Protein AF-A0A497FHJ8-F1 (afdb_monomer_lite)

Foldseek 3Di:
DADDPVRLLVLLVVQQDDDPPRDFAEAEQEQAAQAVVSPGLRSQVSSQSSCVSNVHFKGFWHWWKFFQPQAAPRGRQFHFKAFDKDPVLRLLCPVFGTWTRRTFTFMWGADPVRAIGADDPVDDDPQKMFGIKGDLQMAIGDNQPPPRHHHTRYDDRVSGSHITGFKMKGWRDHDPHTHIYIYGRFALDDDPQGRLDCDDHPDGGCSVVSVVSVVCVNNVVCPVVVVVVVVVVVVVVVVVVVVVVVVVVVVVVVVVVVVVVVVVVVVVVVVVVVVVVVVVVVVVVVVVVVVVVPD

pLDDT: mean 88.51, std 11.88, range [45.41, 98.88]

Sequence (295 aa):
SPLKPEEVTALATWIKSTSDKVPLRVLWIATDSDYPAQGSEQAQETGNILLEAIGARVRFDYVSIEDTVSNAGGAGYRVVAIVNPDPEVAVLGYAAEKVLFHGPGPIAWVDDNGNWHKLTKDDKPDNVYIVATTTENSLVKENQGPPQGREGNIYTPKDSGTVITLMAIEKIPVDGAENIVIVSGETPYGGYQPGVSWKYYDKVLDGPRFFRNVVLWSTEYMGELKEYASIASTIKTVESSVETVNTQIQDVSTQVESVVSAISAVNSYAMGGLGLGVLALIIALVAVVLASKKK

Secondary structure (DSSP, 8-state):
-PPPHHHHHHHHHHHT--BTTB---EEEEE---S-GGG-STHHHHHHHHHHHHHT--EEE-SSEEEESSSBSTT-TTEEEEEE---GGGGGGGTT--EEEEESPPPEEEE-TTS-EEE--SSSS-TTEEEEEE--TTEEEE-SS-TTTS---SS--GGG-SS--EEEEEEEEEETTEEEEEEEESS-SSSSSS-TT-SEETTEE--HHHHHHHHHHHHTT-THHHHHHHHHHHHHHHHHHHHHHHHHHHHHHHHHHHHHHHHHHHHHHHHHHHHHHHHHHHHHHHHHHHHHHTT-

Structure (mmCIF, N/CA/C/O backbone):
data_AF-A0A497FHJ8-F1
#
_entry.id   AF-A0A497FHJ8-F1
#
loop_
_atom_site.group_PDB
_atom_site.id
_atom_site.type_symbol
_atom_site.label_atom_id
_atom_site.label_alt_id
_atom_site.label_comp_id
_atom_site.label_asym_id
_atom_site.label_entity_id
_atom_site.label_seq_id
_atom_site.pdbx_PDB_ins_code
_atom_site.Cartn_x
_atom_site.Cartn_y
_atom_site.Cartn_z
_atom_site.occupancy
_atom_site.B_iso_or_equiv
_atom_site.auth_seq_id
_atom_site.auth_comp_id
_atom_site.auth_asym_id
_atom_site.auth_atom_id
_atom_site.pdbx_PDB_model_num
ATOM 1 N N . SER A 1 1 ? -8.199 17.795 15.840 1.00 59.75 1 SER A N 1
ATOM 2 C CA . SER A 1 1 ? -9.282 17.549 16.815 1.00 59.75 1 SER A CA 1
ATOM 3 C C . SER A 1 1 ? -9.730 16.121 16.624 1.00 59.75 1 SER A C 1
ATOM 5 O O . SER A 1 1 ? -9.910 15.759 15.466 1.00 59.75 1 SER A O 1
ATOM 7 N N . PRO A 1 2 ? -9.877 15.326 17.692 1.00 79.25 2 PRO A N 1
ATOM 8 C CA . PRO A 1 2 ? -10.393 13.968 17.568 1.00 79.25 2 PRO A CA 1
ATOM 9 C C . PRO A 1 2 ? -11.827 13.989 17.023 1.00 79.25 2 PRO A C 1
ATOM 11 O O . PRO A 1 2 ? -12.548 14.977 17.217 1.00 79.25 2 PRO A O 1
ATOM 14 N N . LEU A 1 3 ? -12.215 12.909 16.341 1.00 88.19 3 LEU A N 1
ATOM 15 C CA . LEU A 1 3 ? -13.596 12.682 15.918 1.00 88.19 3 LEU A CA 1
ATOM 16 C C . LEU A 1 3 ? -14.489 12.516 17.146 1.00 88.19 3 LEU A C 1
ATOM 18 O O . LEU A 1 3 ? -14.108 11.875 18.130 1.00 88.19 3 LEU A O 1
ATOM 22 N N . LYS A 1 4 ? -15.693 13.076 17.087 1.00 94.75 4 LYS A N 1
ATOM 23 C CA . LYS A 1 4 ? -16.688 12.889 18.142 1.00 94.75 4 LYS A CA 1
ATOM 24 C C . LYS A 1 4 ? -17.301 11.485 18.058 1.00 94.75 4 LYS A C 1
ATOM 26 O O . LYS A 1 4 ? -17.384 10.925 16.961 1.00 94.75 4 LYS A O 1
ATOM 31 N N . PRO A 1 5 ? -17.796 10.917 19.172 1.00 94.56 5 PRO A N 1
ATOM 32 C CA . PRO A 1 5 ? -18.411 9.586 19.171 1.00 94.56 5 PRO A CA 1
ATOM 33 C C . PRO A 1 5 ? -19.542 9.420 18.144 1.00 94.56 5 PRO A C 1
ATOM 35 O O . PRO A 1 5 ? -19.667 8.367 17.513 1.00 94.56 5 PRO A O 1
ATOM 38 N N . GLU A 1 6 ? -20.349 10.462 17.929 1.00 96.75 6 GLU A N 1
ATOM 39 C CA . GLU A 1 6 ? -21.409 10.465 16.922 1.00 96.75 6 GLU A CA 1
ATOM 40 C C . GLU A 1 6 ? -20.873 10.408 15.483 1.00 96.75 6 GLU A C 1
ATOM 42 O O . GLU A 1 6 ? -21.480 9.755 14.636 1.00 96.75 6 GLU A O 1
ATOM 47 N N . GLU A 1 7 ? -19.719 11.023 15.206 1.00 96.25 7 GLU A N 1
ATOM 48 C CA . GLU A 1 7 ? -19.072 11.000 13.888 1.00 96.25 7 GLU A CA 1
ATOM 49 C C . GLU A 1 7 ? -18.483 9.615 13.604 1.00 96.25 7 GLU A C 1
ATOM 51 O O . GLU A 1 7 ? -18.696 9.060 12.525 1.00 96.25 7 GLU A O 1
ATOM 56 N N . VAL A 1 8 ? -17.822 9.017 14.601 1.00 96.56 8 VAL A N 1
ATOM 57 C CA . VAL A 1 8 ? -17.309 7.639 14.529 1.00 96.56 8 VAL A CA 1
ATOM 58 C C . VAL A 1 8 ? -18.453 6.657 14.272 1.00 96.56 8 VAL A C 1
ATOM 60 O O . VAL A 1 8 ? -18.376 5.828 13.366 1.00 96.56 8 VAL A O 1
ATOM 63 N N . THR A 1 9 ? -19.555 6.790 15.014 1.00 96.12 9 THR A N 1
ATOM 64 C CA . THR A 1 9 ? -20.742 5.938 14.850 1.00 96.12 9 THR A CA 1
ATOM 65 C C . THR A 1 9 ? -21.374 6.108 13.470 1.00 96.12 9 THR A C 1
ATOM 67 O O . THR A 1 9 ? -21.752 5.118 12.839 1.00 96.12 9 THR A O 1
ATOM 70 N N . ALA A 1 10 ? -21.481 7.345 12.977 1.00 95.94 10 ALA A N 1
ATOM 71 C CA . ALA A 1 10 ? -22.038 7.627 11.660 1.00 95.94 10 ALA A CA 1
ATOM 72 C C . ALA A 1 10 ? -21.192 7.004 10.540 1.00 95.94 10 ALA A C 1
ATOM 74 O O . ALA A 1 10 ? -21.747 6.348 9.659 1.00 95.94 10 ALA A O 1
ATOM 75 N N . LEU A 1 11 ? -19.863 7.138 10.599 1.00 95.00 11 LEU A N 1
ATOM 76 C CA . LEU A 1 11 ? -18.946 6.535 9.626 1.00 95.00 11 LEU A CA 1
ATOM 77 C C . LEU A 1 11 ? -18.977 5.007 9.678 1.00 95.00 11 LEU A C 1
ATOM 79 O O . LEU A 1 11 ? -19.083 4.366 8.633 1.00 95.00 11 LEU A O 1
ATOM 83 N N . ALA A 1 12 ? -18.955 4.421 10.877 1.00 94.25 12 ALA A N 1
ATOM 84 C CA . ALA A 1 12 ? -19.049 2.976 11.051 1.00 94.25 12 ALA A CA 1
ATOM 85 C C . ALA A 1 12 ? -20.383 2.427 10.522 1.00 94.25 12 ALA A C 1
ATOM 87 O O . ALA A 1 12 ? -20.417 1.407 9.840 1.00 94.25 12 ALA A O 1
ATOM 88 N N . THR A 1 13 ? -21.491 3.121 10.785 1.00 93.44 13 THR A N 1
ATOM 89 C CA . THR A 1 13 ? -22.813 2.757 10.248 1.00 93.44 13 THR A CA 1
ATOM 90 C C . THR A 1 13 ? -22.848 2.901 8.732 1.00 93.44 13 THR A C 1
ATOM 92 O O . THR A 1 13 ? -23.418 2.060 8.036 1.00 93.44 13 THR A O 1
ATOM 95 N N . TRP A 1 14 ? -22.216 3.946 8.196 1.00 92.94 14 TRP A N 1
ATOM 96 C CA . TRP A 1 14 ? -22.103 4.141 6.762 1.00 92.94 14 TRP A CA 1
ATOM 97 C C . TRP A 1 14 ? -21.312 2.987 6.126 1.00 92.94 14 TRP A C 1
ATOM 99 O O . TRP A 1 14 ? -21.857 2.261 5.304 1.00 92.94 14 TRP A O 1
ATOM 109 N N . ILE A 1 15 ? -20.082 2.698 6.531 1.00 92.44 15 ILE A N 1
ATOM 110 C CA . ILE A 1 15 ? -19.322 1.605 5.898 1.00 92.44 15 ILE A CA 1
ATOM 111 C C . ILE A 1 15 ? -19.927 0.215 6.162 1.00 92.44 15 ILE A C 1
ATOM 113 O O . ILE A 1 15 ? -19.587 -0.722 5.463 1.00 92.44 15 ILE A O 1
ATOM 117 N N . LYS A 1 16 ? -20.839 0.052 7.129 1.00 89.38 16 LYS A N 1
ATOM 118 C CA . LYS A 1 16 ? -21.552 -1.216 7.387 1.00 89.38 16 LYS A CA 1
ATOM 119 C C . LYS A 1 16 ? -22.962 -1.285 6.800 1.00 89.38 16 LYS A C 1
ATOM 121 O O . LYS A 1 16 ? -23.693 -2.222 7.095 1.00 89.38 16 LYS A O 1
ATOM 126 N N . SER A 1 17 ? -23.381 -0.313 5.991 1.00 83.56 17 SER A N 1
ATOM 127 C CA . SER A 1 17 ? -24.679 -0.363 5.307 1.00 83.56 17 SER A CA 1
ATOM 128 C C . SER A 1 17 ? -24.491 -0.556 3.807 1.00 83.56 17 SER A C 1
ATOM 130 O O . SER A 1 17 ? -24.356 0.411 3.062 1.00 83.56 17 SER A O 1
ATOM 132 N N . THR A 1 18 ? -24.522 -1.817 3.379 1.00 72.19 18 THR A N 1
ATOM 133 C CA . THR A 1 18 ? -24.593 -2.250 1.976 1.00 72.19 18 THR A CA 1
ATOM 134 C C . THR A 1 18 ? -25.807 -3.153 1.807 1.00 72.19 18 THR A C 1
ATOM 136 O O . THR A 1 18 ? -26.248 -3.808 2.745 1.00 72.19 18 THR A O 1
ATOM 139 N N . SER A 1 19 ? -26.412 -3.109 0.627 1.00 67.75 19 SER A N 1
ATOM 140 C CA . SER A 1 19 ? -27.525 -3.967 0.215 1.00 67.75 19 SER A CA 1
ATOM 141 C C . SER A 1 19 ? -27.521 -4.041 -1.307 1.00 67.75 19 SER A C 1
ATOM 143 O O . SER A 1 19 ? -26.864 -3.223 -1.944 1.00 67.75 19 SER A O 1
ATOM 145 N N . ASP A 1 20 ? -28.351 -4.891 -1.904 1.00 65.06 20 ASP A N 1
ATOM 146 C CA . ASP A 1 20 ? -28.522 -4.976 -3.367 1.00 65.06 20 ASP A CA 1
ATOM 147 C C . ASP A 1 20 ? -28.852 -3.630 -4.056 1.00 65.06 20 ASP A C 1
ATOM 149 O O . ASP A 1 20 ? -28.778 -3.508 -5.277 1.00 65.06 20 ASP A O 1
ATOM 153 N N . LYS A 1 21 ? -29.256 -2.606 -3.288 1.00 60.97 21 LYS A N 1
ATOM 154 C CA . LYS A 1 21 ? -29.590 -1.251 -3.766 1.00 60.97 21 LYS A CA 1
ATOM 155 C C . LYS A 1 21 ? -28.596 -0.173 -3.335 1.00 60.97 21 LYS A C 1
ATOM 157 O O . LYS A 1 21 ? -28.752 0.982 -3.727 1.00 60.97 21 LYS A O 1
ATOM 162 N N . VAL A 1 22 ? -27.631 -0.513 -2.485 1.00 65.81 22 VAL A N 1
ATOM 163 C CA . VAL A 1 22 ? -26.650 0.420 -1.932 1.00 65.81 22 VAL A CA 1
ATOM 164 C C . VAL A 1 22 ? -25.278 -0.005 -2.445 1.00 65.81 22 VAL A C 1
ATOM 166 O O . VAL A 1 22 ? -24.872 -1.126 -2.161 1.00 65.81 22 VAL A O 1
ATOM 169 N N . PRO A 1 23 ? -24.580 0.855 -3.203 1.00 72.19 23 PRO A N 1
ATOM 170 C CA . PRO A 1 23 ? -23.331 0.478 -3.849 1.00 72.19 23 PRO A CA 1
ATOM 171 C C . PRO A 1 23 ? -22.245 0.136 -2.827 1.00 72.19 23 PRO A C 1
ATOM 173 O O . PRO A 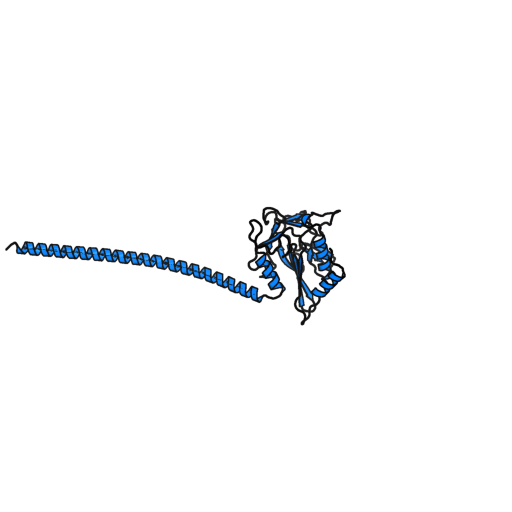1 23 ? -22.321 0.557 -1.667 1.00 72.19 23 PRO A O 1
ATOM 176 N N . LEU A 1 24 ? -21.219 -0.568 -3.311 1.00 86.81 24 LEU A N 1
ATOM 177 C CA . LEU A 1 24 ? -19.946 -0.776 -2.631 1.00 86.81 24 LEU A CA 1
ATOM 178 C C . LEU A 1 24 ? -19.467 0.514 -1.959 1.00 86.81 24 LEU A C 1
ATOM 180 O O . LEU A 1 24 ? -19.471 1.592 -2.566 1.00 86.81 24 LEU A O 1
ATOM 184 N N . ARG A 1 25 ? -19.032 0.399 -0.705 1.00 92.31 25 ARG A N 1
ATOM 185 C CA . ARG A 1 25 ? -18.444 1.509 0.044 1.00 92.31 25 ARG A CA 1
ATOM 186 C C . ARG A 1 25 ? -16.971 1.248 0.287 1.00 92.31 25 ARG A C 1
ATOM 188 O O . ARG A 1 25 ? -16.562 0.140 0.631 1.00 92.31 25 ARG A O 1
ATOM 195 N N . VAL A 1 26 ? -16.195 2.311 0.125 1.00 94.56 26 VAL A N 1
ATOM 196 C CA . VAL A 1 26 ? -14.749 2.314 0.310 1.00 94.56 26 VAL A CA 1
ATOM 197 C C . VAL A 1 26 ? -14.405 3.397 1.310 1.00 94.56 26 VAL A C 1
ATOM 199 O O . VAL A 1 26 ? -14.849 4.538 1.164 1.00 94.56 26 VAL A O 1
ATOM 202 N N . LEU A 1 27 ? -13.591 3.054 2.300 1.00 96.00 27 LEU A N 1
ATOM 203 C CA . LEU A 1 27 ? -13.032 4.010 3.241 1.00 96.00 27 LEU A CA 1
ATOM 204 C C . LEU A 1 27 ? -11.512 3.871 3.270 1.00 96.00 27 LEU A C 1
ATOM 206 O O . LEU A 1 27 ? -11.000 2.800 3.578 1.00 96.00 27 LEU A O 1
ATOM 210 N N . TRP A 1 28 ? -10.795 4.956 2.979 1.00 97.38 28 TRP A N 1
ATOM 211 C CA . TRP A 1 28 ? -9.341 5.017 3.121 1.00 97.38 28 TRP A CA 1
ATOM 212 C C . TRP A 1 28 ? -8.985 5.812 4.375 1.00 97.38 28 TRP A C 1
ATOM 214 O O . TRP A 1 28 ? -9.269 7.006 4.457 1.00 97.38 28 TRP A O 1
ATOM 224 N N . ILE A 1 29 ? -8.368 5.145 5.348 1.00 96.94 29 ILE A N 1
ATOM 225 C CA . ILE A 1 29 ? -7.868 5.737 6.588 1.00 96.94 29 ILE A CA 1
ATOM 226 C C . ILE A 1 29 ? -6.339 5.797 6.511 1.00 96.94 29 ILE A C 1
ATOM 228 O O . ILE A 1 29 ? -5.687 4.788 6.244 1.00 96.94 29 ILE A O 1
ATOM 232 N N . ALA A 1 30 ? -5.773 6.981 6.735 1.00 95.25 30 ALA A N 1
ATOM 233 C CA . ALA A 1 30 ? -4.333 7.209 6.738 1.00 95.25 30 ALA A CA 1
ATOM 234 C C . ALA A 1 30 ? -3.933 8.098 7.918 1.00 95.25 30 ALA A C 1
ATOM 236 O O . ALA A 1 30 ? -4.678 9.023 8.252 1.00 95.25 30 ALA A O 1
ATOM 237 N N . THR A 1 31 ? -2.795 7.810 8.555 1.00 91.50 31 THR A N 1
ATOM 238 C CA . THR A 1 31 ? -2.444 8.436 9.847 1.00 91.50 31 THR A CA 1
ATOM 239 C C . THR A 1 31 ? -1.000 8.896 9.990 1.00 91.50 31 THR A C 1
ATOM 241 O O . THR A 1 31 ? -0.670 9.424 11.045 1.00 91.50 31 THR A O 1
ATOM 244 N N . ASP A 1 32 ? -0.145 8.689 8.990 1.00 90.62 32 ASP A N 1
ATOM 245 C CA . ASP A 1 32 ? 1.306 8.851 9.129 1.00 90.62 32 ASP A CA 1
ATOM 246 C C . ASP A 1 32 ? 1.856 8.065 10.343 1.00 90.62 32 ASP A C 1
ATOM 248 O O . ASP A 1 32 ? 1.542 6.874 10.470 1.00 90.62 32 ASP A O 1
ATOM 252 N N . SER A 1 33 ? 2.643 8.696 11.228 1.00 89.56 33 SER A N 1
ATOM 253 C CA . SER A 1 33 ? 3.264 8.068 12.399 1.00 89.56 33 SER A CA 1
ATOM 254 C C . SER A 1 33 ? 3.279 8.966 13.648 1.00 89.56 33 SER A C 1
ATOM 256 O O . SER A 1 33 ? 2.666 10.028 13.703 1.00 89.56 33 SER A O 1
ATOM 258 N N . ASP A 1 34 ? 4.039 8.552 14.662 1.00 81.69 34 ASP A N 1
ATOM 259 C CA . ASP A 1 34 ? 4.299 9.297 15.898 1.00 81.69 34 ASP A CA 1
ATOM 260 C C . ASP A 1 34 ? 5.385 10.392 15.746 1.00 81.69 34 ASP A C 1
ATOM 262 O O . ASP A 1 34 ? 5.920 10.902 16.733 1.00 81.69 34 ASP A O 1
ATOM 266 N N . TYR A 1 35 ? 5.788 10.749 14.521 1.00 80.62 35 TYR A N 1
ATOM 267 C CA . TYR A 1 35 ? 6.981 11.572 14.323 1.00 80.62 35 TYR A CA 1
ATOM 268 C C . TYR A 1 35 ? 6.759 13.002 14.858 1.00 80.62 35 TYR A C 1
ATOM 270 O O . TYR A 1 35 ? 5.713 13.597 14.599 1.00 80.62 35 TYR A O 1
ATOM 278 N N . PRO A 1 36 ? 7.730 13.652 15.535 1.00 72.00 36 PRO A N 1
ATOM 279 C CA . PRO A 1 36 ? 7.463 14.901 16.260 1.00 72.00 36 PRO A CA 1
ATOM 280 C C . PRO A 1 36 ? 6.971 16.062 15.385 1.00 72.00 36 PRO A C 1
ATOM 282 O O . PRO A 1 36 ? 6.225 16.918 15.852 1.00 72.00 36 PRO A O 1
ATOM 285 N N . ALA A 1 37 ? 7.355 16.097 14.104 1.00 70.81 37 ALA A N 1
ATOM 286 C CA . ALA A 1 37 ? 6.863 17.115 13.171 1.00 70.81 37 ALA A CA 1
ATOM 287 C C . ALA A 1 37 ? 5.366 16.960 12.828 1.00 70.81 37 ALA A C 1
ATOM 289 O O . ALA A 1 37 ? 4.757 17.921 12.362 1.00 70.81 37 ALA A O 1
ATOM 290 N N . GLN A 1 38 ? 4.782 15.783 13.070 1.00 66.19 38 GLN A N 1
ATOM 291 C CA . GLN A 1 38 ? 3.354 15.480 12.907 1.00 66.19 38 GLN A CA 1
ATOM 292 C C . GLN A 1 38 ? 2.550 15.778 14.190 1.00 66.19 38 GLN A C 1
ATOM 294 O O . GLN A 1 38 ? 1.322 15.737 14.181 1.00 66.19 38 GLN A O 1
ATOM 299 N N . GLY A 1 39 ? 3.223 16.172 15.277 1.00 64.81 39 GLY A N 1
ATOM 300 C CA . GLY A 1 39 ? 2.612 16.637 16.520 1.00 64.81 39 GLY A CA 1
ATOM 301 C C . GLY A 1 39 ? 2.526 15.560 17.599 1.00 64.81 39 GLY A C 1
ATOM 302 O O . GLY A 1 39 ? 3.065 15.776 18.682 1.00 64.81 39 GLY A O 1
ATOM 303 N N . SER A 1 40 ? 1.858 14.436 17.320 1.00 77.19 40 SER A N 1
ATOM 304 C CA . SER A 1 40 ? 1.714 13.292 18.237 1.00 77.19 40 SER A CA 1
ATOM 305 C C . SER A 1 40 ? 1.112 12.065 17.534 1.00 77.19 40 SER A C 1
ATOM 307 O O . SER A 1 40 ? 0.714 12.137 16.373 1.00 77.19 40 SER A O 1
ATOM 309 N N . GLU A 1 41 ? 0.934 10.970 18.273 1.00 87.94 41 GLU A N 1
ATOM 310 C CA . GLU A 1 41 ? 0.266 9.728 17.864 1.00 87.94 41 GLU A CA 1
ATOM 311 C C . GLU A 1 41 ? -1.267 9.851 17.679 1.00 87.94 41 GLU A C 1
ATOM 313 O O . GLU A 1 41 ? -1.976 8.871 17.437 1.00 87.94 41 GLU A O 1
ATOM 318 N N . GLN A 1 42 ? -1.818 11.068 17.783 1.00 89.19 42 GLN A N 1
ATOM 319 C CA . GLN A 1 42 ? -3.264 11.325 17.768 1.00 89.19 42 GLN A CA 1
ATOM 320 C C . GLN A 1 42 ? -3.948 10.862 16.472 1.00 89.19 42 GLN A C 1
ATOM 322 O O . GLN A 1 42 ? -5.118 10.462 16.498 1.00 89.19 42 GLN A O 1
ATOM 327 N N . ALA A 1 43 ? -3.254 10.933 15.334 1.00 90.94 43 ALA A N 1
ATOM 328 C CA . ALA A 1 43 ? -3.789 10.456 14.064 1.00 90.94 43 ALA A CA 1
ATOM 329 C C . ALA A 1 43 ? -3.972 8.931 14.086 1.00 90.94 43 ALA A C 1
ATOM 331 O O . ALA A 1 43 ? -5.054 8.449 13.749 1.00 90.94 43 ALA A O 1
ATOM 332 N N . GLN A 1 44 ? -2.965 8.190 14.564 1.00 94.06 44 GLN A N 1
ATOM 333 C CA . GLN A 1 44 ? -3.015 6.733 14.726 1.00 94.06 44 GLN A CA 1
ATOM 334 C C . GLN A 1 44 ? -4.123 6.337 15.706 1.00 94.06 44 GLN A C 1
ATOM 336 O O . GLN A 1 44 ? -4.919 5.449 15.408 1.00 94.06 44 GLN A O 1
ATOM 341 N N . GLU A 1 45 ? -4.252 7.053 16.829 1.00 93.75 45 GLU A N 1
ATOM 342 C CA . GLU A 1 45 ? -5.320 6.815 17.808 1.00 93.75 45 GLU A CA 1
ATOM 343 C C . GLU A 1 45 ? -6.707 7.026 17.184 1.00 93.75 45 GLU A C 1
ATOM 345 O O . GLU A 1 45 ? -7.583 6.168 17.297 1.00 93.75 45 GLU A O 1
ATOM 350 N N . THR A 1 46 ? -6.901 8.135 16.467 1.00 94.00 46 THR A N 1
ATOM 351 C CA . THR A 1 46 ? -8.177 8.436 15.798 1.00 94.00 46 THR A CA 1
ATOM 352 C C . THR A 1 46 ? -8.506 7.391 14.728 1.00 94.00 46 THR A C 1
ATOM 354 O O . THR A 1 46 ? -9.654 6.953 14.625 1.00 94.00 46 THR A O 1
ATOM 357 N N . GLY A 1 47 ? -7.504 6.962 13.954 1.00 95.69 47 GLY A N 1
ATOM 358 C CA . GLY A 1 47 ? -7.643 5.892 12.969 1.00 95.69 47 GLY A CA 1
ATOM 359 C C . GLY A 1 47 ? -8.037 4.564 13.614 1.00 95.69 47 GLY A C 1
ATOM 360 O O . GLY A 1 47 ? -8.970 3.914 13.146 1.00 95.69 47 GLY A O 1
ATOM 361 N N . ASN A 1 48 ? -7.398 4.197 14.726 1.00 97.19 48 ASN A N 1
ATOM 362 C CA . ASN A 1 48 ? -7.689 2.968 15.464 1.00 97.19 48 ASN A CA 1
ATOM 363 C C . ASN A 1 48 ? -9.094 2.964 16.080 1.00 97.19 48 ASN A C 1
ATOM 365 O O . ASN A 1 48 ? -9.786 1.956 15.961 1.00 97.19 48 ASN A O 1
ATOM 369 N N . ILE A 1 49 ? -9.552 4.087 16.648 1.00 96.69 49 ILE A N 1
ATOM 370 C CA . ILE A 1 49 ? -10.933 4.245 17.147 1.00 96.69 49 ILE A CA 1
ATOM 371 C C . ILE A 1 49 ? -11.947 3.981 16.028 1.00 96.69 49 ILE A C 1
ATOM 373 O O . ILE A 1 49 ? -12.951 3.294 16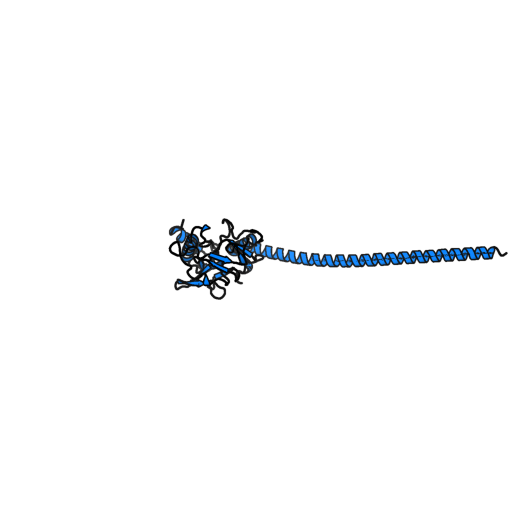.229 1.00 96.69 49 ILE A O 1
ATOM 377 N N . LEU A 1 50 ? -11.692 4.519 14.832 1.00 97.00 50 LEU A N 1
ATOM 378 C CA . LEU A 1 50 ? -12.573 4.320 13.686 1.00 97.00 50 LEU A CA 1
ATOM 379 C C . LEU A 1 50 ? -12.540 2.867 13.192 1.00 97.00 50 LEU A C 1
ATOM 381 O O . LEU A 1 50 ? -13.599 2.277 12.984 1.00 97.00 50 LEU A O 1
ATOM 385 N N . LEU A 1 51 ? -11.353 2.274 13.047 1.00 97.75 51 LEU A N 1
ATOM 386 C CA . LEU A 1 51 ? -11.182 0.879 12.627 1.00 97.75 51 LEU A CA 1
ATOM 387 C C . LEU A 1 51 ? -11.868 -0.098 13.592 1.00 97.75 51 LEU A C 1
ATOM 389 O O . LEU A 1 51 ? -12.548 -1.025 13.149 1.00 97.75 51 LEU A O 1
ATOM 393 N N . GLU A 1 52 ? -11.771 0.149 14.898 1.00 96.88 52 GLU A N 1
ATOM 394 C CA . GLU A 1 52 ? -12.466 -0.632 15.921 1.00 96.88 52 GLU A CA 1
ATOM 395 C C . GLU A 1 52 ? -13.989 -0.517 15.802 1.00 96.88 52 GLU A C 1
ATOM 397 O O . GLU A 1 52 ? -14.680 -1.534 15.768 1.00 96.88 52 GLU A O 1
ATOM 402 N N . ALA A 1 53 ? -14.532 0.692 15.635 1.00 96.44 53 ALA A N 1
ATOM 403 C CA . ALA A 1 53 ? -15.975 0.890 15.465 1.00 96.44 53 ALA A CA 1
ATOM 404 C C . ALA A 1 53 ? -16.536 0.214 14.193 1.00 96.44 53 ALA A C 1
ATOM 406 O O . ALA A 1 53 ? -17.700 -0.218 14.148 1.00 96.44 53 ALA A O 1
ATOM 407 N N . ILE A 1 54 ? -15.713 0.116 13.148 1.00 95.50 54 ILE A N 1
ATOM 408 C CA . ILE A 1 54 ? -16.033 -0.587 11.899 1.00 95.50 54 ILE A CA 1
ATOM 409 C C . ILE A 1 54 ? -16.000 -2.109 12.094 1.00 95.50 54 ILE A C 1
ATOM 411 O O . ILE A 1 54 ? -16.718 -2.817 11.392 1.00 95.50 54 ILE A O 1
ATOM 415 N N . GLY A 1 55 ? -15.248 -2.609 13.076 1.00 95.44 55 GLY A N 1
ATOM 416 C CA . GLY A 1 55 ? -14.985 -4.036 13.256 1.00 95.44 55 GLY A CA 1
ATOM 417 C C . GLY A 1 55 ? -13.860 -4.555 12.360 1.00 95.44 55 GLY A C 1
ATOM 418 O O . GLY A 1 55 ? -13.759 -5.761 12.161 1.00 95.44 55 GLY A O 1
ATOM 419 N N . ALA A 1 56 ? -13.030 -3.658 11.818 1.00 97.38 56 ALA A N 1
ATOM 420 C CA . ALA A 1 56 ? -11.812 -4.043 11.118 1.00 97.38 56 ALA A CA 1
ATOM 421 C C . ALA A 1 56 ? -10.822 -4.679 12.108 1.00 97.38 56 ALA A C 1
ATOM 423 O O . ALA A 1 56 ? -10.815 -4.335 13.298 1.00 97.38 56 ALA A O 1
ATOM 424 N N . ARG A 1 57 ? -9.951 -5.560 11.624 1.00 97.94 57 ARG A N 1
ATOM 425 C CA . ARG A 1 57 ? -8.868 -6.198 12.387 1.00 97.94 57 ARG A CA 1
ATOM 426 C C . ARG A 1 57 ? -7.541 -5.465 12.254 1.00 97.94 57 ARG A C 1
ATOM 428 O O . ARG A 1 57 ? -6.748 -5.496 13.191 1.00 97.94 57 ARG A O 1
ATOM 435 N N . VAL A 1 58 ? -7.289 -4.784 11.137 1.00 98.44 58 VAL A N 1
ATOM 436 C CA . VAL A 1 58 ? -6.049 -4.007 10.950 1.00 98.44 58 VAL A CA 1
ATOM 437 C C . VAL A 1 58 ? -5.981 -2.793 11.883 1.00 98.44 58 VAL A C 1
ATOM 439 O O . VAL A 1 58 ? -7.005 -2.181 12.191 1.00 98.44 58 VAL A O 1
ATOM 442 N N . ARG A 1 59 ? -4.783 -2.420 12.340 1.00 98.31 59 ARG A N 1
ATOM 443 C CA . ARG A 1 59 ? -4.539 -1.269 13.229 1.00 98.31 59 ARG A CA 1
ATOM 444 C C . ARG A 1 59 ? -3.244 -0.550 12.871 1.00 98.31 59 ARG A C 1
ATOM 446 O O . ARG A 1 59 ? -2.320 -1.160 12.343 1.00 98.31 59 ARG A O 1
ATOM 453 N N . PHE A 1 60 ? -3.167 0.732 13.203 1.00 97.81 60 PHE A N 1
ATOM 454 C CA . PHE A 1 60 ? -1.921 1.492 13.195 1.00 97.81 60 PHE A CA 1
ATOM 455 C C . PHE A 1 60 ? -1.192 1.258 14.511 1.00 97.81 60 PHE A C 1
ATOM 457 O O . PHE A 1 60 ? -1.778 1.486 15.572 1.00 97.81 60 PHE A O 1
ATOM 464 N N . ASP A 1 61 ? 0.064 0.823 14.462 1.00 96.81 61 ASP A N 1
ATOM 465 C CA . ASP A 1 61 ? 0.876 0.800 15.678 1.00 96.81 61 ASP A CA 1
ATOM 466 C C . ASP A 1 61 ? 1.515 2.167 15.937 1.00 96.81 61 ASP A C 1
ATOM 468 O O . ASP A 1 61 ? 1.765 2.895 14.982 1.00 96.81 61 ASP A O 1
ATOM 472 N N . TYR A 1 62 ? 1.791 2.509 17.197 1.00 95.25 62 TYR A N 1
ATOM 473 C CA . TYR A 1 62 ? 2.186 3.852 17.655 1.00 95.25 62 TYR A CA 1
ATOM 474 C C . TYR A 1 62 ? 3.683 4.154 17.509 1.00 95.25 62 TYR A C 1
ATOM 476 O O . TYR A 1 62 ? 4.294 4.736 18.390 1.00 95.25 62 TYR A O 1
ATOM 484 N N . VAL A 1 63 ? 4.279 3.760 16.386 1.00 94.75 63 VAL A N 1
ATOM 485 C CA . VAL A 1 63 ? 5.699 3.998 16.078 1.00 94.75 63 VAL A CA 1
ATOM 486 C C . VAL A 1 63 ? 5.852 4.530 14.659 1.00 94.75 63 VAL A C 1
ATOM 488 O O . VAL A 1 63 ? 4.928 4.445 13.847 1.00 94.75 63 VAL A O 1
ATOM 491 N N . SER A 1 64 ? 7.034 5.041 14.333 1.00 95.06 64 SER A N 1
ATOM 492 C CA . SER A 1 64 ? 7.422 5.397 12.967 1.00 95.06 64 SER A CA 1
ATOM 493 C C . SER A 1 64 ? 8.347 4.360 12.355 1.00 95.06 64 SER A C 1
ATOM 495 O O . SER A 1 64 ? 9.132 3.702 13.045 1.00 95.06 64 SER A O 1
ATOM 497 N N . ILE A 1 65 ? 8.280 4.256 11.036 1.00 97.00 65 ILE A N 1
ATOM 498 C CA . ILE A 1 65 ? 9.105 3.378 10.229 1.00 97.00 65 ILE A CA 1
ATOM 499 C C . ILE A 1 65 ? 10.011 4.212 9.336 1.00 97.00 65 ILE A C 1
ATOM 501 O O . ILE A 1 65 ? 9.589 5.136 8.642 1.00 97.00 65 ILE A O 1
ATOM 505 N N . GLU A 1 66 ? 11.277 3.835 9.324 1.00 97.44 66 GLU A N 1
ATOM 506 C CA . GLU A 1 66 ? 12.267 4.313 8.375 1.00 97.44 66 GLU A CA 1
ATOM 507 C C . GLU A 1 66 ? 12.772 3.151 7.519 1.00 97.44 66 GLU A C 1
ATOM 509 O O . GLU A 1 66 ? 12.655 1.989 7.897 1.00 97.44 66 GLU A O 1
ATOM 514 N N . ASP A 1 67 ? 13.394 3.462 6.386 1.00 98.31 67 ASP A N 1
ATOM 515 C CA . ASP A 1 67 ? 14.176 2.510 5.601 1.00 98.31 67 ASP A CA 1
ATOM 516 C C . ASP A 1 67 ? 15.531 3.139 5.270 1.00 98.31 67 ASP A C 1
ATOM 518 O O . ASP A 1 67 ? 15.626 4.184 4.620 1.00 98.31 67 ASP A O 1
ATOM 522 N N . THR A 1 68 ? 16.608 2.525 5.753 1.00 97.19 68 THR A N 1
ATOM 523 C CA . THR A 1 68 ? 17.957 3.107 5.645 1.00 97.19 68 THR A CA 1
ATOM 524 C C . THR A 1 68 ? 18.526 3.072 4.231 1.00 97.19 68 THR A C 1
ATOM 526 O O . THR A 1 68 ? 19.459 3.822 3.937 1.00 97.19 68 THR A O 1
ATOM 529 N N . VAL A 1 69 ? 17.946 2.263 3.341 1.00 96.94 69 VAL A N 1
ATOM 530 C CA . VAL A 1 69 ? 18.436 2.062 1.972 1.00 96.94 69 VAL A CA 1
ATOM 531 C C . VAL A 1 69 ? 17.415 2.548 0.947 1.00 96.94 69 VAL A C 1
ATOM 533 O O . VAL A 1 69 ? 17.750 3.344 0.065 1.00 96.94 69 VAL A O 1
ATOM 536 N N . SER A 1 70 ? 16.163 2.107 1.058 1.00 98.06 70 SER A N 1
ATOM 537 C CA . SER A 1 70 ? 15.075 2.499 0.165 1.00 98.06 70 SER A CA 1
ATOM 538 C C . SER A 1 70 ? 14.415 3.781 0.662 1.00 98.06 70 SER A C 1
ATOM 540 O O . SER A 1 70 ? 13.305 3.778 1.189 1.00 98.06 70 SER A O 1
ATOM 542 N N . ASN A 1 71 ? 15.113 4.904 0.492 1.00 98.12 71 ASN A N 1
ATOM 543 C CA . ASN A 1 71 ? 14.607 6.228 0.843 1.00 98.12 71 ASN A CA 1
ATOM 544 C C . ASN A 1 71 ? 14.941 7.299 -0.206 1.00 98.12 71 ASN A C 1
ATOM 546 O O . ASN A 1 71 ? 15.771 7.111 -1.102 1.00 98.12 71 ASN A O 1
ATOM 550 N N . ALA A 1 72 ? 14.268 8.444 -0.096 1.00 97.38 72 ALA A N 1
ATOM 551 C CA . ALA A 1 72 ? 14.489 9.610 -0.943 1.00 97.38 72 ALA A CA 1
ATOM 552 C C . ALA A 1 72 ? 15.370 10.665 -0.252 1.00 97.38 72 ALA A C 1
ATOM 554 O O . ALA A 1 72 ? 15.135 11.053 0.893 1.00 97.38 72 ALA A O 1
ATOM 555 N N . GLY A 1 73 ? 16.375 11.188 -0.962 1.00 95.69 73 GLY A N 1
ATOM 556 C CA . GLY A 1 73 ? 17.223 12.274 -0.453 1.00 95.69 73 GLY A CA 1
ATOM 557 C C . GLY A 1 73 ? 18.071 11.925 0.781 1.00 95.69 73 GLY A C 1
ATOM 558 O O . GLY A 1 73 ? 18.519 12.842 1.467 1.00 95.69 73 GLY A O 1
ATOM 559 N N . GLY A 1 74 ? 18.273 10.635 1.074 1.00 94.62 74 GLY A N 1
ATOM 560 C CA . GLY A 1 74 ? 19.200 10.144 2.098 1.00 94.62 74 GLY A CA 1
ATOM 561 C C . GLY A 1 74 ? 18.674 10.136 3.536 1.00 94.62 74 GLY A C 1
ATOM 562 O O . GLY A 1 74 ? 19.464 9.910 4.450 1.00 94.62 74 GLY A O 1
ATOM 563 N N . ALA A 1 75 ? 17.383 10.397 3.766 1.00 95.56 75 ALA A N 1
ATOM 564 C CA . ALA A 1 75 ? 16.794 10.362 5.106 1.00 95.56 75 ALA A CA 1
ATOM 565 C C . ALA A 1 75 ? 15.819 9.188 5.246 1.00 95.56 75 ALA A C 1
ATOM 567 O O . ALA A 1 75 ? 14.881 9.078 4.459 1.00 95.56 75 ALA A O 1
ATOM 568 N N . GLY A 1 76 ? 16.019 8.348 6.267 1.00 96.50 76 GLY A N 1
ATOM 569 C CA . GLY A 1 76 ? 15.318 7.069 6.417 1.00 96.50 76 GLY A CA 1
ATOM 570 C C . GLY A 1 76 ? 13.794 7.171 6.510 1.00 96.50 76 GLY A C 1
ATOM 571 O O . GLY A 1 76 ? 13.103 6.318 5.968 1.00 96.50 76 GLY A O 1
ATOM 572 N N . TYR A 1 77 ? 13.258 8.236 7.112 1.00 94.75 77 TYR A N 1
ATOM 573 C CA . TYR A 1 77 ? 11.808 8.462 7.214 1.00 94.75 77 TYR A CA 1
ATOM 574 C C . TYR A 1 77 ? 11.128 8.736 5.862 1.00 94.75 77 TYR A C 1
ATOM 576 O O . TYR A 1 77 ? 9.909 8.701 5.765 1.00 94.75 77 TYR A O 1
ATOM 584 N N . ARG A 1 78 ? 11.882 9.013 4.793 1.00 96.56 78 ARG A N 1
ATOM 585 C CA . ARG A 1 78 ? 11.346 9.254 3.442 1.00 96.56 78 ARG A CA 1
ATOM 586 C C . ARG A 1 78 ? 11.294 7.944 2.674 1.00 96.56 78 ARG A C 1
ATOM 588 O O . ARG A 1 78 ? 11.972 7.798 1.653 1.00 96.56 78 ARG A O 1
ATOM 595 N N . VAL A 1 79 ? 10.556 6.987 3.218 1.00 98.12 79 VAL A N 1
ATOM 596 C CA . VAL A 1 79 ? 10.539 5.602 2.762 1.00 98.12 79 VAL A CA 1
ATOM 597 C C . VAL A 1 79 ? 10.041 5.537 1.321 1.00 98.12 79 VAL A C 1
ATOM 599 O O . VAL A 1 79 ? 8.959 6.011 0.983 1.00 98.12 79 VAL A O 1
ATOM 602 N N . VAL A 1 80 ? 10.845 4.933 0.453 1.00 98.62 80 VAL A N 1
ATOM 603 C CA . VAL A 1 80 ? 10.419 4.513 -0.880 1.00 98.62 80 VAL A CA 1
ATOM 604 C C . VAL A 1 80 ? 9.921 3.083 -0.725 1.00 98.62 80 VAL A C 1
ATOM 606 O O . VAL A 1 80 ? 10.701 2.130 -0.783 1.00 98.62 80 VAL A O 1
ATOM 609 N N . ALA A 1 81 ? 8.628 2.957 -0.444 1.00 98.62 81 ALA A N 1
ATOM 610 C CA . ALA A 1 81 ? 7.975 1.684 -0.197 1.00 98.62 81 ALA A CA 1
ATOM 611 C C . ALA A 1 81 ? 7.939 0.836 -1.469 1.00 98.62 81 ALA A C 1
ATOM 613 O O . ALA A 1 81 ? 7.802 1.360 -2.580 1.00 98.62 81 ALA A O 1
ATOM 614 N N . ILE A 1 82 ? 8.034 -0.476 -1.287 1.00 98.69 82 ILE A N 1
ATOM 615 C CA . ILE A 1 82 ? 7.889 -1.462 -2.350 1.00 98.69 82 ILE A CA 1
ATOM 616 C C . ILE A 1 82 ? 6.404 -1.777 -2.494 1.00 98.69 82 ILE A C 1
ATOM 618 O O . ILE A 1 82 ? 5.760 -2.190 -1.533 1.00 98.69 82 ILE A O 1
ATOM 622 N N . VAL A 1 83 ? 5.866 -1.585 -3.695 1.00 98.69 83 VAL A N 1
ATOM 623 C CA . VAL A 1 83 ? 4.505 -1.995 -4.048 1.00 98.69 83 VAL A CA 1
ATOM 624 C C . VAL A 1 83 ? 4.546 -3.473 -4.416 1.00 98.69 83 VAL A C 1
ATOM 626 O O . VAL A 1 83 ? 5.024 -3.858 -5.482 1.00 98.69 83 VAL A O 1
ATOM 629 N N . ASN A 1 84 ? 4.086 -4.317 -3.503 1.00 97.94 84 ASN A N 1
ATOM 630 C CA . ASN A 1 84 ? 4.178 -5.773 -3.588 1.00 97.94 84 ASN A CA 1
ATOM 631 C C . ASN A 1 84 ? 2.890 -6.453 -3.094 1.00 97.94 84 ASN A C 1
ATOM 633 O O . ASN A 1 84 ? 2.955 -7.298 -2.192 1.00 97.94 84 ASN A O 1
ATOM 637 N N . PRO A 1 85 ? 1.733 -6.097 -3.681 1.00 97.81 85 PRO A N 1
ATOM 638 C CA . PRO A 1 85 ? 0.444 -6.574 -3.223 1.00 97.81 85 PRO A CA 1
ATOM 639 C C . PRO A 1 85 ? 0.337 -8.094 -3.189 1.00 97.81 85 PRO A C 1
ATOM 641 O O . PRO A 1 85 ? 0.918 -8.796 -4.024 1.00 97.81 85 PRO A O 1
ATOM 644 N N . ASP A 1 86 ? -0.462 -8.587 -2.249 1.00 96.25 86 ASP A N 1
ATOM 645 C CA . ASP A 1 86 ? -0.861 -9.988 -2.217 1.00 96.25 86 ASP A CA 1
ATOM 646 C C . ASP A 1 86 ? -1.577 -10.397 -3.519 1.00 96.25 86 ASP A C 1
ATOM 648 O O . ASP A 1 86 ? -2.190 -9.549 -4.183 1.00 96.25 86 ASP A O 1
ATOM 652 N N . PRO A 1 87 ? -1.505 -11.684 -3.916 1.00 89.25 87 PRO A N 1
ATOM 653 C CA . PRO A 1 87 ? -1.986 -12.152 -5.217 1.00 89.25 87 PRO A CA 1
ATOM 654 C C . PRO A 1 87 ? -3.432 -11.759 -5.548 1.00 89.25 87 PRO A C 1
ATOM 656 O O . PRO A 1 87 ? -3.739 -11.425 -6.693 1.00 89.25 87 PRO A O 1
ATOM 659 N N . GLU A 1 88 ? -4.313 -11.752 -4.551 1.00 89.56 88 GLU A N 1
ATOM 660 C CA . GLU A 1 88 ? -5.738 -11.432 -4.671 1.00 89.56 88 GLU A CA 1
ATOM 661 C C . GLU A 1 88 ? -5.988 -9.975 -5.072 1.00 89.56 88 GLU A C 1
ATOM 663 O O . GLU A 1 88 ? -7.005 -9.659 -5.694 1.00 89.56 88 GLU A O 1
ATOM 668 N N . VAL A 1 89 ? -5.046 -9.088 -4.752 1.00 92.56 89 VAL A N 1
ATOM 669 C CA . VAL A 1 89 ? -5.090 -7.657 -5.067 1.00 92.56 89 VAL A CA 1
ATOM 670 C C . VAL A 1 89 ? -3.890 -7.229 -5.921 1.00 92.56 89 VAL A C 1
ATOM 672 O O . VAL A 1 89 ? -3.554 -6.049 -5.991 1.00 92.56 89 VAL A O 1
ATOM 675 N N . ALA A 1 90 ? -3.267 -8.169 -6.643 1.00 89.06 90 ALA A N 1
ATOM 676 C CA . ALA A 1 90 ? -2.042 -7.935 -7.415 1.00 89.06 90 ALA A CA 1
ATOM 677 C C . ALA A 1 90 ? -2.158 -6.785 -8.432 1.00 89.06 90 ALA A C 1
ATOM 679 O O . ALA A 1 90 ? -1.184 -6.088 -8.718 1.00 89.06 90 ALA A O 1
ATOM 680 N N . VAL A 1 91 ? -3.365 -6.547 -8.957 1.00 87.56 91 VAL A N 1
ATOM 681 C CA . VAL A 1 91 ? -3.647 -5.468 -9.917 1.00 87.56 91 VAL A CA 1
ATOM 682 C C . VAL A 1 91 ? -3.352 -4.070 -9.364 1.00 87.56 91 VAL A C 1
ATOM 684 O O . VAL A 1 91 ? -3.099 -3.149 -10.138 1.00 87.56 91 VAL A O 1
ATOM 687 N N . LEU A 1 92 ? -3.311 -3.902 -8.040 1.00 93.94 92 LEU A N 1
ATOM 688 C CA . LEU A 1 92 ? -2.945 -2.635 -7.406 1.00 93.94 92 LEU A CA 1
ATOM 689 C C . LEU A 1 92 ? -1.512 -2.205 -7.749 1.00 93.94 92 LEU A C 1
ATOM 691 O O . LEU A 1 92 ? -1.251 -1.016 -7.930 1.00 93.94 92 LEU A O 1
ATOM 695 N N . GLY A 1 93 ? -0.607 -3.170 -7.924 1.00 93.56 93 GLY A N 1
ATOM 696 C CA . GLY A 1 93 ? 0.788 -2.947 -8.311 1.00 93.56 93 GLY A CA 1
ATOM 697 C C . GLY A 1 93 ? 1.008 -2.854 -9.818 1.00 93.56 93 GLY A C 1
ATOM 698 O O . GLY A 1 93 ? 2.145 -2.810 -10.281 1.00 93.56 93 GLY A O 1
ATOM 699 N N . TYR A 1 94 ? -0.056 -2.843 -10.623 1.00 89.62 94 TYR A N 1
ATOM 700 C CA . TYR A 1 94 ? 0.084 -2.814 -12.071 1.00 89.62 94 TYR A CA 1
ATOM 701 C C . TYR A 1 94 ? 0.872 -1.571 -12.531 1.00 89.62 94 TYR A C 1
ATOM 703 O O . TYR A 1 94 ? 0.428 -0.433 -12.362 1.00 89.62 94 TYR A O 1
ATOM 711 N N . ALA A 1 95 ? 2.047 -1.802 -13.128 1.00 90.12 95 ALA A N 1
ATOM 712 C CA . ALA A 1 95 ? 2.985 -0.762 -13.557 1.00 90.12 95 ALA A CA 1
ATOM 713 C C . ALA A 1 95 ? 3.339 0.260 -12.454 1.00 90.12 95 ALA A C 1
ATOM 715 O O . ALA A 1 95 ? 3.607 1.427 -12.757 1.00 90.12 95 ALA A O 1
ATOM 716 N N . ALA A 1 96 ? 3.321 -0.166 -11.190 1.00 96.00 96 ALA A N 1
ATOM 717 C CA . ALA A 1 96 ? 3.729 0.623 -10.040 1.00 96.00 96 ALA A CA 1
ATOM 718 C C . ALA A 1 96 ? 4.531 -0.260 -9.081 1.00 96.00 96 ALA A C 1
ATOM 720 O O . ALA A 1 96 ? 4.002 -1.220 -8.534 1.00 96.00 96 ALA A O 1
ATOM 721 N N . GLU A 1 97 ? 5.801 0.075 -8.884 1.00 97.44 97 GLU A N 1
ATOM 722 C CA . GLU A 1 97 ? 6.750 -0.696 -8.079 1.00 97.44 97 GLU A CA 1
ATOM 723 C C . GLU A 1 97 ? 7.174 0.062 -6.822 1.00 97.44 97 GLU A C 1
ATOM 725 O O . GLU A 1 97 ? 7.488 -0.559 -5.805 1.00 97.44 97 GLU A O 1
ATOM 730 N N . LYS A 1 98 ? 7.222 1.400 -6.883 1.00 98.06 98 LYS A N 1
ATOM 731 C CA . LYS A 1 98 ? 7.762 2.242 -5.810 1.00 98.06 98 LYS A CA 1
ATOM 732 C C . LYS A 1 98 ? 6.917 3.477 -5.562 1.00 98.06 98 LYS A C 1
ATOM 734 O O . LYS A 1 98 ? 6.672 4.271 -6.469 1.00 98.06 98 LYS A O 1
ATOM 739 N N . VAL A 1 99 ? 6.544 3.696 -4.308 1.00 98.31 99 VAL A N 1
ATOM 740 C CA . VAL A 1 99 ? 5.741 4.853 -3.882 1.00 98.31 99 VAL A CA 1
ATOM 741 C C . VAL A 1 99 ? 6.317 5.478 -2.619 1.00 98.31 99 VAL A C 1
ATOM 743 O O . VAL A 1 99 ? 7.020 4.820 -1.855 1.00 98.31 99 VAL A O 1
ATOM 746 N N . LEU A 1 100 ? 6.062 6.769 -2.420 1.00 98.19 100 LEU A N 1
ATOM 747 C CA . LEU A 1 100 ? 6.564 7.483 -1.251 1.00 98.19 100 LEU A CA 1
ATOM 748 C C . LEU A 1 100 ? 5.662 7.237 -0.043 1.00 98.19 100 LEU A C 1
ATOM 750 O O . LEU A 1 100 ? 4.449 7.386 -0.134 1.00 98.19 100 LEU A O 1
ATOM 754 N N . PHE A 1 101 ? 6.288 6.921 1.081 1.00 97.75 101 PHE A N 1
ATOM 755 C CA . PHE A 1 101 ? 5.716 6.945 2.416 1.00 97.75 101 PHE A CA 1
ATOM 756 C C . PHE A 1 101 ? 6.606 7.876 3.257 1.00 97.75 101 PHE A C 1
ATOM 758 O O . PHE A 1 101 ? 7.748 7.538 3.570 1.00 97.75 101 PHE A O 1
ATOM 765 N N . HIS A 1 102 ? 6.152 9.101 3.526 1.00 95.31 102 HIS A N 1
ATOM 766 C CA . HIS A 1 102 ? 6.948 10.204 4.067 1.00 95.31 102 HIS A CA 1
ATOM 767 C C . HIS A 1 102 ? 6.724 10.381 5.581 1.00 95.31 102 HIS A C 1
ATOM 769 O O . HIS A 1 102 ? 6.107 11.332 6.060 1.00 95.31 102 HIS A O 1
ATOM 775 N N . GLY A 1 103 ? 7.353 9.491 6.340 1.00 93.88 103 GLY A N 1
ATOM 776 C CA . GLY A 1 103 ? 7.242 9.358 7.790 1.00 93.88 103 GLY A CA 1
ATOM 777 C C . GLY A 1 103 ? 6.117 8.409 8.189 1.00 93.88 103 GLY A C 1
ATOM 778 O O . GLY A 1 103 ? 5.202 8.859 8.878 1.00 93.88 103 GLY A O 1
ATOM 779 N N . PRO A 1 104 ? 6.138 7.140 7.731 1.00 96.06 104 PRO A N 1
ATOM 780 C CA . PRO A 1 104 ? 4.999 6.267 7.909 1.00 96.06 104 PRO A CA 1
ATOM 781 C C . PRO A 1 104 ? 4.972 5.499 9.219 1.00 96.06 104 PRO A C 1
ATOM 783 O O . PRO A 1 104 ? 6.015 5.128 9.749 1.00 96.06 104 PRO A O 1
ATOM 786 N N . GLY A 1 105 ? 3.773 5.194 9.706 1.00 95.81 105 GLY A N 1
ATOM 787 C CA . GLY A 1 105 ? 3.545 4.203 10.756 1.00 95.81 105 GLY A CA 1
ATOM 788 C C . GLY A 1 105 ? 3.358 2.793 10.178 1.00 95.81 105 GLY A C 1
ATOM 789 O O . GLY A 1 105 ? 2.943 2.651 9.021 1.00 95.81 105 GLY A O 1
ATOM 790 N N . PRO A 1 106 ? 3.653 1.728 10.942 1.00 97.62 106 PRO A N 1
ATOM 791 C CA . PRO A 1 106 ? 3.411 0.363 10.496 1.00 97.62 106 PRO A CA 1
ATOM 792 C C . PRO A 1 106 ? 1.944 -0.035 10.678 1.00 97.62 106 PRO A C 1
ATOM 794 O O . PRO A 1 106 ? 1.234 0.476 11.551 1.00 97.62 106 PRO A O 1
ATOM 797 N N . ILE A 1 107 ? 1.514 -1.016 9.888 1.00 98.69 107 ILE A N 1
ATOM 798 C CA . ILE A 1 107 ? 0.202 -1.646 10.031 1.00 98.69 107 ILE A CA 1
ATOM 799 C C . ILE A 1 107 ? 0.360 -2.982 10.762 1.00 98.69 107 ILE A C 1
ATOM 801 O O . ILE A 1 107 ? 1.167 -3.823 10.372 1.00 98.69 107 ILE A O 1
ATOM 805 N N . ALA A 1 108 ? -0.431 -3.169 11.810 1.00 98.62 108 ALA A N 1
ATOM 806 C CA . ALA A 1 108 ? -0.581 -4.391 12.591 1.00 98.62 108 ALA A CA 1
ATOM 807 C C . ALA A 1 108 ? -1.988 -4.981 12.386 1.00 98.62 108 ALA A C 1
ATOM 809 O O . ALA A 1 108 ? -2.822 -4.406 11.678 1.00 98.62 108 ALA A O 1
ATOM 810 N N . TRP A 1 109 ? -2.282 -6.105 13.035 1.00 98.69 109 TRP A N 1
ATOM 811 C CA . TRP A 1 109 ? -3.653 -6.592 13.186 1.00 98.69 109 TRP A CA 1
ATOM 812 C C . TRP A 1 109 ? -3.931 -7.054 14.617 1.00 98.69 109 TRP A C 1
ATOM 814 O O . TRP A 1 109 ? -3.008 -7.344 15.376 1.00 98.69 109 TRP A O 1
ATOM 824 N N . VAL A 1 110 ? -5.207 -7.072 14.998 1.00 98.50 110 VAL A N 1
ATOM 825 C CA . VAL A 1 110 ? -5.670 -7.464 16.333 1.00 98.50 110 VAL A CA 1
ATOM 826 C C . VAL A 1 110 ? -6.599 -8.667 16.224 1.00 98.50 110 VAL A C 1
ATOM 828 O O . VAL A 1 110 ? -7.508 -8.683 15.389 1.00 98.50 110 VAL A O 1
ATOM 831 N N . ASP A 1 111 ? -6.350 -9.682 17.050 1.00 97.44 111 ASP A N 1
ATOM 832 C CA . ASP A 1 111 ? -7.165 -10.894 17.102 1.00 97.44 111 ASP A CA 1
ATOM 833 C C . ASP A 1 111 ? -8.457 -10.717 17.917 1.00 97.44 111 ASP A C 1
ATOM 835 O O . ASP A 1 111 ? -8.686 -9.697 18.566 1.00 97.44 111 ASP A O 1
ATOM 839 N N . ASP A 1 112 ? -9.315 -11.739 17.902 1.00 94.94 112 ASP A N 1
ATOM 840 C CA . ASP A 1 112 ? -10.600 -11.712 18.615 1.00 94.94 112 ASP A CA 1
ATOM 841 C C . ASP A 1 112 ? -10.447 -11.641 20.150 1.00 94.94 112 ASP A C 1
ATOM 843 O O . ASP A 1 112 ? -11.408 -11.330 20.852 1.00 94.94 112 ASP A O 1
ATOM 847 N N . ASN A 1 113 ? -9.247 -11.906 20.683 1.00 96.56 113 ASN A N 1
ATOM 848 C CA . ASN A 1 113 ? -8.925 -11.769 22.105 1.00 96.56 113 ASN A CA 1
ATOM 849 C C . ASN A 1 113 ? -8.331 -10.389 22.443 1.00 96.56 113 ASN A C 1
ATOM 851 O O . ASN A 1 113 ? -8.023 -10.132 23.608 1.00 96.56 113 ASN A O 1
ATOM 855 N N . GLY A 1 114 ? -8.160 -9.508 21.453 1.00 96.19 114 GLY A N 1
ATOM 856 C CA . GLY A 1 114 ? -7.555 -8.191 21.621 1.00 96.19 114 GLY A CA 1
ATOM 857 C C . GLY A 1 114 ? -6.024 -8.188 21.609 1.00 96.19 114 GLY A C 1
ATOM 858 O O . GLY A 1 114 ? -5.429 -7.164 21.950 1.00 96.19 114 GLY A O 1
ATOM 859 N N . ASN A 1 115 ? -5.366 -9.290 21.232 1.00 98.06 115 ASN A N 1
ATOM 860 C CA . ASN A 1 115 ? -3.906 -9.316 21.130 1.00 98.06 115 ASN A CA 1
ATOM 861 C C . ASN A 1 115 ? -3.451 -8.719 19.803 1.00 98.06 115 ASN A C 1
ATOM 863 O O . ASN A 1 115 ? -4.028 -9.000 18.752 1.00 98.06 115 ASN A O 1
ATOM 867 N N . TRP A 1 116 ? -2.379 -7.935 19.861 1.00 98.44 116 TRP A N 1
ATOM 868 C CA . TRP A 1 116 ? -1.748 -7.351 18.688 1.00 98.44 116 TRP A CA 1
ATOM 869 C C . TRP A 1 116 ? -0.748 -8.318 18.066 1.00 98.44 116 TRP A C 1
ATOM 871 O O . TRP A 1 116 ? 0.051 -8.943 18.762 1.00 98.44 116 TRP A O 1
ATOM 881 N N . HIS A 1 117 ? -0.761 -8.367 16.742 1.00 98.56 117 HIS A N 1
ATOM 882 C CA . HIS A 1 117 ? 0.102 -9.199 15.918 1.00 98.56 117 HIS A CA 1
ATOM 883 C C . HIS A 1 117 ? 0.717 -8.347 14.810 1.00 98.56 117 HIS A C 1
ATOM 885 O O . HIS A 1 117 ? 0.104 -7.401 14.300 1.00 98.56 117 HIS A O 1
ATOM 891 N N . LYS A 1 118 ? 1.951 -8.674 14.422 1.00 98.44 118 LYS A N 1
ATOM 892 C CA . LYS A 1 118 ? 2.595 -8.023 13.276 1.00 98.44 118 LYS A CA 1
ATOM 893 C C . LYS A 1 118 ? 1.878 -8.470 12.015 1.00 98.44 118 LYS A C 1
ATOM 895 O O . LYS A 1 118 ? 1.672 -9.662 11.822 1.00 98.44 118 LYS A O 1
ATOM 900 N N . LEU A 1 119 ? 1.550 -7.534 11.131 1.00 98.56 119 LEU A N 1
ATOM 901 C CA . LEU A 1 119 ? 0.920 -7.893 9.869 1.00 98.56 119 LEU A CA 1
ATOM 902 C C . LEU A 1 119 ? 1.989 -8.353 8.877 1.00 98.56 119 LEU A C 1
ATOM 904 O O . LEU A 1 119 ? 2.742 -7.535 8.339 1.00 98.56 119 LEU A O 1
ATOM 908 N N . THR A 1 120 ? 2.059 -9.662 8.646 1.00 98.12 120 THR A N 1
ATOM 909 C CA . THR A 1 120 ? 3.024 -10.288 7.731 1.00 98.12 120 THR A CA 1
ATOM 910 C C . THR A 1 120 ? 2.315 -11.218 6.748 1.00 98.12 120 THR A C 1
ATOM 912 O O . THR A 1 120 ? 1.129 -11.500 6.890 1.00 98.12 120 THR A O 1
ATOM 915 N N . LYS A 1 121 ? 3.029 -11.708 5.728 1.00 94.75 121 LYS A N 1
ATOM 916 C CA . LYS A 1 121 ? 2.450 -12.668 4.772 1.00 94.75 121 LYS A CA 1
ATOM 917 C C . LYS A 1 121 ? 2.081 -14.005 5.416 1.00 94.75 121 LYS A C 1
ATOM 919 O O . LYS A 1 121 ? 1.142 -14.643 4.954 1.00 94.75 121 LYS A O 1
ATOM 924 N N . ASP A 1 122 ? 2.806 -14.390 6.464 1.00 95.81 122 ASP A N 1
ATOM 925 C CA . ASP A 1 122 ? 2.617 -15.659 7.171 1.00 95.81 122 ASP A CA 1
ATOM 926 C C . ASP A 1 122 ? 1.637 -15.538 8.349 1.00 95.81 122 ASP A C 1
ATOM 928 O O . ASP A 1 122 ? 1.142 -16.550 8.841 1.00 95.81 122 ASP A O 1
ATOM 932 N N . ASP A 1 123 ? 1.357 -14.312 8.800 1.00 97.62 123 ASP A N 1
ATOM 933 C CA . ASP A 1 123 ? 0.513 -14.021 9.958 1.00 97.62 123 ASP A CA 1
ATOM 934 C C . ASP A 1 123 ? -0.386 -12.805 9.688 1.00 97.62 123 ASP A C 1
ATOM 936 O O . ASP A 1 123 ? 0.015 -11.646 9.860 1.00 97.62 123 ASP A O 1
ATOM 940 N N . LYS A 1 124 ? -1.596 -13.088 9.192 1.00 98.00 124 LYS A N 1
ATOM 941 C CA . LYS A 1 124 ? -2.635 -12.105 8.867 1.00 98.00 124 LYS A CA 1
ATOM 942 C C . LYS A 1 124 ? -4.028 -12.754 8.810 1.00 98.00 124 LYS A C 1
ATOM 944 O O . LYS A 1 124 ? -4.123 -13.952 8.542 1.00 98.00 124 LYS A O 1
ATOM 949 N N . PRO A 1 125 ? -5.119 -11.984 8.977 1.00 98.12 125 PRO A N 1
ATOM 950 C CA . PRO A 1 125 ? -6.473 -12.462 8.692 1.00 98.12 125 PRO A CA 1
ATOM 951 C C . PRO A 1 125 ? -6.704 -12.746 7.195 1.00 98.12 125 PRO A C 1
ATOM 953 O O . PRO A 1 125 ? -6.178 -12.036 6.339 1.00 98.12 125 PRO A O 1
ATOM 956 N N . ASP A 1 126 ? -7.563 -13.721 6.874 1.00 96.00 126 ASP A N 1
ATOM 957 C CA . ASP A 1 126 ? -7.857 -14.138 5.487 1.00 96.00 126 ASP A CA 1
ATOM 958 C C . ASP A 1 126 ? -8.450 -13.019 4.611 1.00 96.00 126 ASP A C 1
ATOM 960 O O . ASP A 1 126 ? -8.236 -12.975 3.400 1.00 96.00 126 ASP A O 1
ATOM 964 N N . ASN A 1 127 ? -9.207 -12.103 5.220 1.00 96.31 127 ASN A N 1
ATOM 965 C CA . ASN A 1 127 ? -9.838 -10.963 4.553 1.00 96.31 127 ASN A CA 1
ATOM 966 C C . ASN A 1 127 ? -8.929 -9.722 4.484 1.00 96.31 127 ASN A C 1
ATOM 968 O O . ASN A 1 127 ? -9.398 -8.650 4.088 1.00 96.31 127 ASN A O 1
ATOM 972 N N . VAL A 1 128 ? -7.657 -9.851 4.878 1.00 98.62 128 VAL A N 1
ATOM 973 C CA . VAL A 1 128 ? -6.658 -8.779 4.870 1.00 98.62 128 VAL A CA 1
ATOM 974 C C . VAL A 1 128 ? -5.587 -9.059 3.818 1.00 98.62 128 VAL A C 1
ATOM 976 O O . VAL A 1 128 ? -5.021 -10.151 3.736 1.00 98.62 128 VAL A O 1
ATOM 979 N N . TYR A 1 129 ? -5.262 -8.038 3.031 1.00 98.56 129 TYR A N 1
ATOM 980 C CA . TYR A 1 129 ? -4.289 -8.100 1.946 1.00 98.56 129 TYR A CA 1
ATOM 981 C C . TYR A 1 129 ? -3.234 -7.013 2.116 1.00 98.56 129 TYR A C 1
ATOM 983 O O . TYR A 1 129 ? -3.558 -5.829 2.217 1.00 98.56 129 TYR A O 1
ATOM 991 N N . ILE A 1 130 ? -1.966 -7.409 2.132 1.00 98.88 130 ILE A N 1
ATOM 992 C CA . ILE A 1 130 ? -0.819 -6.499 2.160 1.00 98.88 130 ILE A CA 1
ATOM 993 C C . ILE A 1 130 ? -0.662 -5.880 0.770 1.00 98.88 130 ILE A C 1
ATOM 995 O O . ILE A 1 130 ? -0.827 -6.570 -0.235 1.00 98.88 130 ILE A O 1
ATOM 999 N N . VAL A 1 131 ? -0.365 -4.579 0.703 1.00 98.75 131 VAL A N 1
ATOM 1000 C CA . VAL A 1 131 ? -0.251 -3.829 -0.564 1.00 98.75 131 VAL A CA 1
ATOM 1001 C C . VAL A 1 131 ? 1.132 -3.214 -0.757 1.00 98.75 131 VAL A C 1
ATOM 1003 O O . VAL A 1 131 ? 1.676 -3.262 -1.862 1.00 98.75 131 VAL A O 1
ATOM 1006 N N . ALA A 1 132 ? 1.694 -2.622 0.297 1.00 98.75 132 ALA A N 1
ATOM 1007 C CA . ALA A 1 132 ? 3.015 -2.011 0.244 1.00 98.75 132 ALA A CA 1
ATOM 1008 C C . ALA A 1 132 ? 3.789 -2.245 1.541 1.00 98.75 132 ALA A C 1
ATOM 1010 O O . ALA A 1 132 ? 3.221 -2.200 2.639 1.00 98.75 132 ALA A O 1
ATOM 1011 N N . THR A 1 133 ? 5.097 -2.454 1.405 1.00 98.81 133 THR A N 1
ATOM 1012 C CA . THR A 1 133 ? 6.009 -2.722 2.523 1.00 98.81 133 THR A CA 1
ATOM 1013 C C . THR A 1 133 ? 7.294 -1.902 2.422 1.00 98.81 133 THR A C 1
ATOM 1015 O O . THR A 1 133 ? 7.615 -1.326 1.381 1.00 98.81 133 THR A O 1
ATOM 1018 N N . THR A 1 134 ? 8.084 -1.890 3.493 1.00 98.75 134 THR A N 1
ATOM 1019 C CA . THR A 1 134 ? 9.511 -1.528 3.431 1.00 98.75 134 THR A CA 1
ATOM 1020 C C . THR A 1 134 ? 10.334 -2.599 2.701 1.00 98.75 134 THR A C 1
ATOM 1022 O O . THR A 1 134 ? 9.808 -3.647 2.309 1.00 98.75 134 THR A O 1
ATOM 1025 N N . THR A 1 135 ? 11.645 -2.370 2.563 1.00 98.25 135 THR A N 1
ATOM 1026 C CA . THR A 1 135 ? 12.624 -3.457 2.360 1.00 98.25 135 THR A CA 1
ATOM 1027 C C . THR A 1 135 ? 12.993 -4.111 3.698 1.00 98.25 135 THR A C 1
ATOM 1029 O O . THR A 1 135 ? 12.483 -3.704 4.746 1.00 98.25 135 THR A O 1
ATOM 1032 N N . GLU A 1 136 ? 13.908 -5.088 3.701 1.00 97.06 136 GLU A N 1
ATOM 1033 C CA . GLU A 1 136 ? 14.491 -5.598 4.950 1.00 97.06 136 GLU A CA 1
ATOM 1034 C C . GLU A 1 136 ? 15.358 -4.573 5.706 1.00 97.06 136 GLU A C 1
ATOM 1036 O O . GLU A 1 136 ? 15.727 -4.823 6.842 1.00 97.06 136 GLU A O 1
ATOM 1041 N N . ASN A 1 137 ? 15.677 -3.406 5.136 1.00 97.88 137 ASN A N 1
ATOM 1042 C CA . ASN A 1 137 ? 16.515 -2.382 5.784 1.00 97.88 137 ASN A CA 1
ATOM 1043 C C . ASN A 1 137 ? 15.710 -1.407 6.656 1.00 97.88 137 ASN A C 1
ATOM 1045 O O . ASN A 1 137 ? 16.136 -0.263 6.882 1.00 97.88 137 ASN A O 1
ATOM 1049 N N . SER A 1 138 ? 14.533 -1.846 7.107 1.00 97.31 138 SER A N 1
ATOM 1050 C CA . SER A 1 138 ? 13.652 -1.042 7.938 1.00 97.31 138 SER A CA 1
ATOM 1051 C C . SER A 1 138 ? 14.281 -0.744 9.296 1.00 97.31 138 SER A C 1
ATOM 1053 O O . SER A 1 138 ? 15.042 -1.546 9.847 1.00 97.31 138 SER A O 1
ATOM 1055 N N . LEU A 1 139 ? 13.930 0.409 9.853 1.00 97.56 139 LEU A N 1
ATOM 1056 C CA . LEU A 1 139 ? 14.145 0.736 11.253 1.00 97.56 139 LEU A CA 1
ATOM 1057 C C . LEU A 1 139 ? 12.814 1.143 11.870 1.00 97.56 139 LEU A C 1
ATOM 1059 O O . LEU A 1 139 ? 12.108 1.986 11.320 1.00 97.56 139 LEU A O 1
ATOM 1063 N N . VAL A 1 140 ? 12.513 0.591 13.039 1.00 96.94 140 VAL A N 1
ATOM 1064 C CA . VAL A 1 140 ? 11.399 1.061 13.865 1.00 96.94 140 VAL A CA 1
ATOM 1065 C C . VAL A 1 140 ? 11.927 2.130 14.816 1.00 96.94 140 VAL A C 1
ATOM 1067 O O . VAL A 1 140 ? 12.914 1.902 15.524 1.00 96.94 140 VAL A O 1
ATOM 1070 N N . LYS A 1 141 ? 11.275 3.291 14.854 1.00 94.06 141 LYS A N 1
ATOM 1071 C CA . LYS A 1 141 ? 11.588 4.371 15.790 1.00 94.06 141 LYS A CA 1
ATOM 1072 C C . LYS A 1 141 ? 10.377 4.735 16.627 1.00 94.06 141 LYS A C 1
ATOM 1074 O O . LYS A 1 141 ? 9.326 5.069 16.091 1.00 94.06 141 LYS A O 1
ATOM 1079 N N . GLU A 1 142 ? 10.611 4.725 17.931 1.00 91.50 142 GLU A N 1
ATOM 1080 C CA . GLU A 1 142 ? 9.728 5.258 18.958 1.00 91.50 142 GLU A CA 1
ATOM 1081 C C . GLU A 1 142 ? 10.129 6.713 19.218 1.00 91.50 142 GLU A C 1
ATOM 1083 O O . GLU A 1 142 ? 11.215 6.978 19.747 1.00 91.50 142 GLU A O 1
ATOM 1088 N N . ASN A 1 143 ? 9.304 7.656 18.781 1.00 89.12 143 ASN A N 1
ATOM 1089 C CA . ASN A 1 143 ? 9.564 9.087 18.905 1.00 89.12 143 ASN A CA 1
ATOM 1090 C C . ASN A 1 143 ? 8.750 9.739 20.025 1.00 89.12 143 ASN A C 1
ATOM 1092 O O . ASN A 1 143 ? 9.135 10.824 20.470 1.00 89.12 143 ASN A O 1
ATOM 1096 N N . GLN A 1 144 ? 7.650 9.120 20.463 1.00 83.38 144 GLN A N 1
ATOM 1097 C CA . GLN A 1 144 ? 6.720 9.686 21.447 1.00 83.38 144 GLN A CA 1
ATOM 1098 C C . GLN A 1 144 ? 6.374 8.681 22.551 1.00 83.38 144 GLN A C 1
ATOM 1100 O O . GLN A 1 144 ? 5.223 8.549 22.948 1.00 83.38 144 GLN A O 1
ATOM 1105 N N . GLY A 1 145 ? 7.384 8.024 23.121 1.00 81.25 145 GLY A N 1
ATOM 1106 C CA . GLY A 1 145 ? 7.182 7.154 24.277 1.00 81.25 145 GLY A CA 1
ATOM 1107 C C . GLY A 1 145 ? 6.681 7.896 25.536 1.00 81.25 145 GLY A C 1
ATOM 1108 O O . GLY A 1 145 ? 6.674 9.133 25.610 1.00 81.25 145 GLY A O 1
ATOM 1109 N N . PRO A 1 146 ? 6.274 7.157 26.583 1.00 82.56 146 PRO A N 1
ATOM 1110 C CA . PRO A 1 146 ? 5.859 7.741 27.853 1.00 82.56 146 PRO A CA 1
ATOM 1111 C C . PRO A 1 146 ? 6.944 8.640 28.483 1.00 82.56 146 PRO A C 1
ATOM 1113 O O . PRO A 1 146 ? 8.128 8.300 28.441 1.00 82.56 146 PRO A O 1
ATOM 1116 N N . PRO A 1 147 ? 6.567 9.746 29.160 1.00 82.69 147 PRO A N 1
ATOM 1117 C CA . PRO A 1 147 ? 5.199 10.178 29.463 1.00 82.69 147 PRO A CA 1
ATOM 1118 C C . PRO A 1 147 ? 4.535 11.063 28.391 1.00 82.69 147 PRO A C 1
ATOM 1120 O O . PRO A 1 147 ? 3.424 11.531 28.632 1.00 82.69 147 PRO A O 1
ATOM 1123 N N . GLN A 1 148 ? 5.203 11.370 27.273 1.00 79.50 148 GLN A N 1
ATOM 1124 C CA . GLN A 1 148 ? 4.688 12.317 26.273 1.00 79.50 148 GLN A CA 1
ATOM 1125 C C . GLN A 1 148 ? 3.675 11.696 25.306 1.00 79.50 148 GLN A C 1
ATOM 1127 O O . GLN A 1 148 ? 2.766 12.405 24.879 1.00 79.50 148 GLN A O 1
ATOM 1132 N N . GLY A 1 149 ? 3.794 10.399 25.030 1.00 84.81 149 GLY A N 1
ATOM 1133 C CA . GLY A 1 149 ? 2.829 9.640 24.240 1.00 84.81 149 GLY A CA 1
ATOM 1134 C C . GLY A 1 149 ? 2.767 8.179 24.682 1.00 84.81 149 GLY A C 1
ATOM 1135 O O . GLY A 1 149 ? 2.690 7.886 25.884 1.00 84.81 149 GLY A O 1
ATOM 1136 N N . ARG A 1 150 ? 2.759 7.257 23.720 1.00 87.50 150 ARG A N 1
ATOM 1137 C CA . ARG A 1 150 ? 2.530 5.821 23.924 1.00 87.50 150 ARG A CA 1
ATOM 1138 C C . ARG A 1 150 ? 3.594 5.014 23.209 1.00 87.50 150 ARG A C 1
ATOM 1140 O O . ARG A 1 150 ? 4.058 5.420 22.160 1.00 87.50 150 ARG A O 1
ATOM 1147 N N . GLU A 1 151 ? 3.926 3.860 23.777 1.00 90.62 151 GLU A N 1
ATOM 1148 C CA . GLU A 1 151 ? 4.775 2.894 23.084 1.00 90.62 151 GLU A CA 1
ATOM 1149 C C . GLU A 1 151 ? 3.976 2.139 22.012 1.00 90.62 151 GLU A C 1
ATOM 1151 O O . GLU A 1 151 ? 2.756 1.959 22.138 1.00 90.62 151 GLU A O 1
ATOM 1156 N N . GLY A 1 152 ? 4.680 1.632 20.999 1.00 93.00 152 GLY A N 1
ATOM 1157 C CA . GLY A 1 152 ? 4.153 0.601 20.106 1.00 93.00 152 GLY A CA 1
ATOM 1158 C C . GLY A 1 152 ? 3.625 -0.630 20.861 1.00 93.00 152 GLY A C 1
ATOM 1159 O O . GLY A 1 152 ? 4.208 -1.095 21.840 1.00 93.00 152 GLY A O 1
ATOM 1160 N N . ASN A 1 153 ? 2.515 -1.186 20.388 1.00 95.88 153 ASN A N 1
ATOM 1161 C C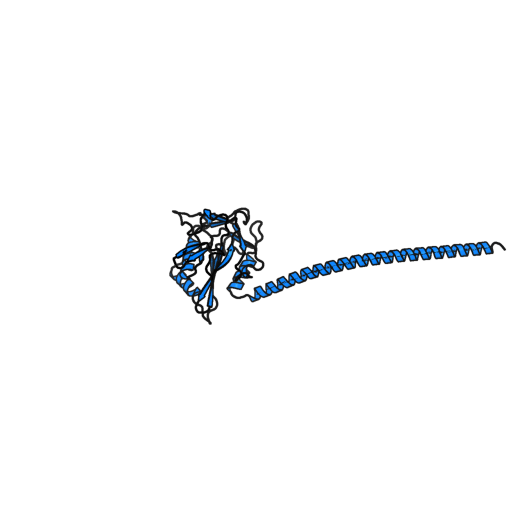A . ASN A 1 153 ? 1.862 -2.375 20.928 1.00 95.88 153 ASN A CA 1
ATOM 1162 C C . ASN A 1 153 ? 2.575 -3.664 20.509 1.00 95.88 153 ASN A C 1
ATOM 1164 O O . ASN A 1 153 ? 2.577 -4.627 21.276 1.00 95.88 153 ASN A O 1
ATOM 1168 N N . ILE A 1 154 ? 3.136 -3.715 19.292 1.00 97.06 154 ILE A N 1
ATOM 1169 C CA . ILE A 1 154 ? 3.750 -4.939 18.752 1.00 97.06 154 ILE A CA 1
ATOM 1170 C C . ILE A 1 154 ? 5.043 -4.708 17.965 1.00 97.06 154 ILE A C 1
ATOM 1172 O O . ILE A 1 154 ? 5.902 -5.594 17.933 1.00 97.06 154 ILE A O 1
ATOM 1176 N N . TYR A 1 155 ? 5.208 -3.542 17.345 1.00 96.38 155 TYR A N 1
ATOM 1177 C CA . TYR A 1 155 ? 6.453 -3.135 16.707 1.00 96.38 155 TYR A CA 1
ATOM 1178 C C . TYR A 1 155 ? 7.316 -2.353 17.692 1.00 96.38 155 TYR A C 1
ATOM 1180 O O . TYR A 1 155 ? 6.881 -1.398 18.327 1.00 96.38 155 TYR A O 1
ATOM 1188 N N . THR A 1 156 ? 8.578 -2.750 17.789 1.00 95.00 156 THR A N 1
ATOM 1189 C CA . THR A 1 156 ? 9.572 -2.163 18.687 1.00 95.00 156 THR A CA 1
ATOM 1190 C C . THR A 1 156 ? 10.867 -1.880 17.925 1.00 95.00 156 THR A C 1
ATOM 1192 O O . THR A 1 156 ? 11.119 -2.503 16.891 1.00 95.00 156 THR A O 1
ATOM 1195 N N . PRO A 1 157 ? 11.779 -1.036 18.447 1.00 92.44 157 PRO A N 1
ATOM 1196 C CA . PRO A 1 157 ? 13.081 -0.795 17.816 1.00 92.44 157 PRO A CA 1
ATOM 1197 C C . PRO A 1 157 ? 13.908 -2.060 17.510 1.00 92.44 157 PRO A C 1
ATOM 1199 O O . PRO A 1 157 ? 14.757 -2.043 16.617 1.00 92.44 157 PRO A O 1
ATOM 1202 N N . LYS A 1 158 ? 13.656 -3.175 18.216 1.00 90.75 158 LYS A N 1
ATOM 1203 C CA . LYS A 1 158 ? 14.323 -4.472 17.991 1.00 90.75 158 LYS A CA 1
ATOM 1204 C C . LYS A 1 158 ? 13.881 -5.175 16.707 1.00 90.75 158 LYS A C 1
ATOM 1206 O O . LYS A 1 158 ? 14.569 -6.088 16.270 1.00 90.75 158 LYS A O 1
ATOM 1211 N N . ASP A 1 159 ? 12.769 -4.750 16.120 1.00 91.94 159 ASP A N 1
ATOM 1212 C CA . ASP A 1 159 ? 12.195 -5.339 14.907 1.00 91.94 159 ASP A CA 1
ATOM 1213 C C . ASP A 1 159 ? 12.770 -4.739 13.618 1.00 91.94 159 ASP A C 1
ATOM 1215 O O . ASP A 1 159 ? 12.387 -5.123 12.514 1.00 91.94 159 ASP A O 1
ATOM 1219 N N . SER A 1 160 ? 13.723 -3.819 13.762 1.00 93.06 160 SER A N 1
ATOM 1220 C CA . SER A 1 160 ? 14.556 -3.308 12.677 1.00 93.06 160 SER A CA 1
ATOM 1221 C C . SER A 1 160 ? 15.261 -4.445 11.926 1.00 93.06 160 SER A C 1
ATOM 1223 O O . SER A 1 160 ? 15.634 -5.458 12.519 1.00 93.06 160 SER A O 1
ATOM 1225 N N . GLY A 1 161 ? 15.502 -4.269 10.628 1.00 93.12 161 GLY A N 1
ATOM 1226 C CA . GLY A 1 161 ? 16.103 -5.319 9.800 1.00 93.12 161 GLY A CA 1
ATOM 1227 C C . GLY A 1 161 ? 15.091 -6.335 9.248 1.00 93.12 161 GLY A C 1
ATOM 1228 O O . GLY A 1 161 ? 15.480 -7.436 8.859 1.00 93.12 161 GLY A O 1
ATOM 1229 N N . THR A 1 162 ? 13.794 -6.006 9.255 1.00 94.81 162 THR A N 1
ATOM 1230 C CA . THR A 1 162 ? 12.714 -6.876 8.755 1.00 94.81 162 THR A CA 1
ATOM 1231 C C . THR A 1 162 ? 11.802 -6.143 7.772 1.00 94.81 162 THR A C 1
ATOM 1233 O O . THR A 1 162 ? 11.819 -4.918 7.683 1.00 94.81 162 THR A O 1
ATOM 1236 N N . VAL A 1 163 ? 11.006 -6.877 6.993 1.00 98.06 163 VAL A N 1
ATOM 1237 C CA . VAL A 1 163 ? 10.003 -6.265 6.111 1.00 98.06 163 VAL A CA 1
ATOM 1238 C C . VAL A 1 163 ? 8.779 -5.875 6.938 1.00 98.06 163 VAL A C 1
ATOM 1240 O O . VAL A 1 163 ? 8.197 -6.721 7.615 1.00 98.06 163 VAL A O 1
ATOM 1243 N N . ILE A 1 164 ? 8.373 -4.607 6.860 1.00 98.62 164 ILE A N 1
ATOM 1244 C CA . ILE A 1 164 ? 7.251 -4.050 7.621 1.00 98.62 164 ILE A CA 1
ATOM 1245 C C . ILE A 1 164 ? 6.144 -3.602 6.669 1.00 98.62 164 ILE A C 1
ATOM 1247 O O . ILE A 1 164 ? 6.402 -2.923 5.673 1.00 98.62 164 ILE A O 1
ATOM 1251 N N . THR A 1 165 ? 4.903 -3.972 6.986 1.00 98.81 165 THR A N 1
ATOM 1252 C CA . THR A 1 165 ? 3.720 -3.562 6.225 1.00 98.81 165 THR A CA 1
ATOM 1253 C C . THR A 1 165 ? 3.401 -2.093 6.472 1.00 98.81 165 THR A C 1
ATOM 1255 O O . THR A 1 165 ? 3.226 -1.671 7.613 1.00 98.81 165 THR A O 1
ATOM 1258 N N . LEU A 1 166 ? 3.293 -1.324 5.388 1.00 98.75 166 LEU A N 1
ATOM 1259 C CA . LEU A 1 166 ? 2.971 0.107 5.409 1.00 98.75 166 LEU A CA 1
ATOM 1260 C C . LEU A 1 166 ? 1.563 0.396 4.886 1.00 98.75 166 LEU A C 1
ATOM 1262 O O . LEU A 1 166 ? 0.986 1.439 5.187 1.00 98.75 166 LEU A O 1
ATOM 1266 N N . MET A 1 167 ? 0.999 -0.515 4.093 1.00 98.81 167 MET A N 1
ATOM 1267 C CA . MET A 1 167 ? -0.363 -0.407 3.590 1.00 98.81 167 MET A CA 1
ATOM 1268 C C . MET A 1 167 ? -1.006 -1.778 3.459 1.00 98.81 167 MET A C 1
ATOM 1270 O O . MET A 1 167 ? -0.401 -2.709 2.920 1.00 98.81 167 MET A O 1
ATOM 1274 N N . ALA A 1 168 ? -2.255 -1.865 3.902 1.00 98.81 168 ALA A N 1
ATOM 1275 C CA . ALA A 1 168 ? -3.083 -3.051 3.794 1.00 98.81 168 ALA A CA 1
ATOM 1276 C C . ALA A 1 168 ? -4.524 -2.688 3.422 1.00 98.81 168 ALA A C 1
ATOM 1278 O O . ALA A 1 168 ? -4.969 -1.546 3.563 1.00 98.81 168 ALA A O 1
ATOM 1279 N N . ILE A 1 169 ? -5.251 -3.684 2.940 1.00 98.56 169 ILE A N 1
ATOM 1280 C CA . ILE A 1 169 ? -6.674 -3.607 2.636 1.00 98.56 169 ILE A CA 1
ATOM 1281 C C . ILE A 1 169 ? -7.376 -4.685 3.434 1.00 98.56 169 ILE A C 1
ATOM 1283 O O . ILE A 1 169 ? -6.937 -5.829 3.433 1.00 98.56 169 ILE A O 1
ATOM 1287 N N . GLU A 1 170 ? -8.487 -4.330 4.060 1.00 98.25 170 GLU A N 1
ATOM 1288 C CA . GLU A 1 170 ? -9.389 -5.277 4.689 1.00 98.25 170 GLU A CA 1
ATOM 1289 C C . GLU A 1 170 ? -10.749 -5.236 3.999 1.00 98.25 170 GLU A C 1
ATOM 1291 O O . GLU A 1 170 ? -11.343 -4.170 3.797 1.00 98.25 170 GLU A O 1
ATOM 1296 N N . LYS A 1 171 ? -11.250 -6.414 3.638 1.00 95.19 171 LYS A N 1
ATOM 1297 C CA . LYS A 1 171 ? -12.619 -6.581 3.165 1.00 95.19 171 LYS A CA 1
ATOM 1298 C C . LYS A 1 171 ? -13.548 -6.790 4.353 1.00 95.19 171 LYS A C 1
ATOM 1300 O O . LYS A 1 171 ? -13.411 -7.761 5.094 1.00 95.19 171 LYS A O 1
ATOM 1305 N N . ILE A 1 172 ? -14.497 -5.879 4.525 1.00 94.31 172 ILE A N 1
ATOM 1306 C CA . ILE A 1 172 ? -15.473 -5.889 5.611 1.00 94.31 172 ILE A CA 1
ATOM 1307 C C . ILE A 1 172 ? -16.760 -6.552 5.112 1.00 94.31 172 ILE A C 1
ATOM 1309 O O . ILE A 1 172 ? -17.420 -5.988 4.234 1.00 94.31 172 ILE A O 1
ATOM 1313 N N . PRO A 1 173 ? -17.148 -7.721 5.646 1.00 89.06 173 PRO A N 1
ATOM 1314 C CA . PRO A 1 173 ? -18.381 -8.382 5.240 1.00 89.06 173 PRO A CA 1
ATOM 1315 C C . PRO A 1 173 ? -19.605 -7.572 5.687 1.00 89.06 173 PRO A C 1
ATOM 1317 O O . PRO A 1 173 ? -19.707 -7.161 6.844 1.00 89.06 173 PRO A O 1
ATOM 1320 N N . VAL A 1 174 ? -20.550 -7.359 4.769 1.00 86.75 174 VAL A N 1
ATOM 1321 C CA . VAL A 1 174 ? -21.813 -6.646 5.008 1.00 86.75 174 VAL A CA 1
ATOM 1322 C C . VAL A 1 174 ? -22.929 -7.332 4.223 1.00 86.75 174 VAL A C 1
ATOM 1324 O O . VAL A 1 174 ? -22.960 -7.223 3.004 1.00 86.75 174 VAL A O 1
ATOM 1327 N N . ASP A 1 175 ? -23.828 -8.043 4.914 1.00 79.12 175 ASP A N 1
ATOM 1328 C CA . ASP A 1 175 ? -25.062 -8.659 4.388 1.00 79.12 175 ASP A CA 1
ATOM 1329 C C . ASP A 1 175 ? -24.994 -9.137 2.922 1.00 79.12 175 ASP A C 1
ATOM 1331 O O . ASP A 1 175 ? -25.682 -8.627 2.039 1.00 79.12 175 ASP A O 1
ATOM 1335 N N . GLY A 1 176 ? -24.156 -10.145 2.660 1.00 74.50 176 GLY A N 1
ATOM 1336 C CA . GLY A 1 176 ? -24.023 -10.765 1.333 1.00 74.50 176 GLY A CA 1
ATOM 1337 C C . GLY A 1 176 ? -23.094 -10.032 0.355 1.00 74.50 176 GLY A C 1
ATOM 1338 O O . GLY A 1 176 ? -22.928 -10.498 -0.770 1.00 74.50 176 GLY A O 1
ATOM 1339 N N . ALA A 1 177 ? -22.464 -8.937 0.782 1.00 82.69 177 ALA A N 1
ATOM 1340 C CA . ALA A 1 177 ? -21.454 -8.181 0.047 1.00 82.69 177 ALA A CA 1
ATOM 1341 C C . ALA A 1 177 ? -20.197 -7.928 0.906 1.00 82.69 177 ALA A C 1
ATOM 1343 O O . ALA A 1 177 ? -20.142 -8.270 2.089 1.00 82.69 177 ALA A O 1
ATOM 1344 N N . GLU A 1 178 ? -19.182 -7.307 0.305 1.00 87.56 178 GLU A N 1
ATOM 1345 C CA . GLU A 1 178 ? -17.947 -6.896 0.977 1.00 87.56 178 GLU A CA 1
ATOM 1346 C C . GLU A 1 178 ? -17.703 -5.410 0.710 1.00 87.56 178 GLU A C 1
ATOM 1348 O O . GLU A 1 178 ? -17.646 -4.996 -0.443 1.00 87.56 178 GLU A O 1
ATOM 1353 N N . ASN A 1 179 ? -17.540 -4.611 1.761 1.00 93.56 179 ASN A N 1
ATOM 1354 C CA . ASN A 1 179 ? -17.027 -3.246 1.656 1.00 93.56 179 ASN A CA 1
ATOM 1355 C C . ASN A 1 179 ? -15.516 -3.225 1.865 1.00 93.56 179 ASN A C 1
ATOM 1357 O O . ASN A 1 179 ? -14.933 -4.177 2.378 1.00 93.56 179 ASN A O 1
ATOM 1361 N N . ILE A 1 180 ? -14.867 -2.135 1.468 1.00 95.62 180 ILE A N 1
ATOM 1362 C CA . ILE A 1 180 ? -13.405 -2.055 1.446 1.00 95.62 180 ILE A CA 1
ATOM 1363 C C . ILE A 1 180 ? -12.936 -1.007 2.448 1.00 95.62 180 ILE A C 1
ATOM 1365 O O . ILE A 1 180 ? -13.333 0.158 2.385 1.00 95.62 180 ILE A O 1
ATOM 1369 N N . VAL A 1 181 ? -12.036 -1.410 3.340 1.00 98.06 181 VAL A N 1
ATOM 1370 C CA . VAL A 1 181 ? -11.263 -0.499 4.183 1.00 98.06 181 VAL A CA 1
ATOM 1371 C C . VAL A 1 181 ? -9.808 -0.554 3.739 1.00 98.06 181 VAL A C 1
ATOM 1373 O O . VAL A 1 181 ? -9.196 -1.615 3.696 1.00 98.06 181 VAL A O 1
ATOM 1376 N N . ILE A 1 182 ? -9.256 0.601 3.389 1.00 98.62 182 ILE A N 1
ATOM 1377 C CA . ILE A 1 182 ? -7.861 0.777 2.992 1.00 98.62 182 ILE A CA 1
ATOM 1378 C C . ILE A 1 182 ? -7.153 1.487 4.139 1.00 98.62 182 ILE A C 1
ATOM 1380 O O . ILE A 1 182 ? -7.622 2.524 4.609 1.00 98.62 182 ILE A O 1
ATOM 1384 N N . VAL A 1 183 ? -6.026 0.942 4.578 1.00 98.50 183 VAL A N 1
ATOM 1385 C CA . VAL A 1 183 ? -5.259 1.453 5.715 1.00 98.50 183 VAL A CA 1
ATOM 1386 C C . VAL A 1 183 ? -3.832 1.692 5.261 1.00 98.50 183 VAL A C 1
ATOM 1388 O O . VAL A 1 183 ? -3.175 0.767 4.784 1.00 98.50 183 VAL A O 1
ATOM 1391 N N . SER A 1 184 ? -3.348 2.927 5.387 1.00 98.25 184 SER A N 1
ATOM 1392 C CA . SER A 1 184 ? -1.973 3.276 5.022 1.00 98.25 184 SER A CA 1
ATOM 1393 C C . SER A 1 184 ? -1.300 4.138 6.075 1.00 98.25 184 SER A C 1
ATOM 1395 O O . SER A 1 184 ? -1.850 5.132 6.543 1.00 98.25 184 SER A O 1
ATOM 1397 N N . GLY A 1 185 ? -0.054 3.804 6.382 1.00 96.56 185 GLY A N 1
ATOM 1398 C CA . GLY A 1 185 ? 0.814 4.623 7.215 1.00 96.56 185 GLY A CA 1
ATOM 1399 C C . GLY A 1 185 ? 1.253 5.926 6.549 1.00 96.56 185 GLY A C 1
ATOM 1400 O O . GLY A 1 185 ? 2.143 6.555 7.065 1.00 96.56 185 GLY A O 1
ATOM 1401 N N . GLU A 1 186 ? 0.708 6.331 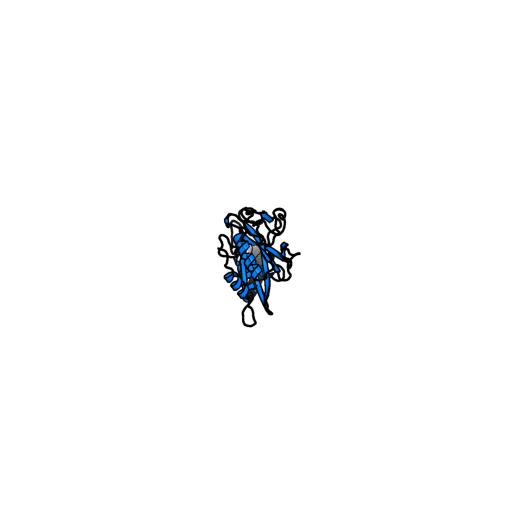5.406 1.00 94.31 186 GLU A N 1
ATOM 1402 C CA . GLU A 1 186 ? 0.973 7.629 4.770 1.00 94.31 186 GLU A CA 1
ATOM 1403 C C . GLU A 1 186 ? -0.311 8.120 4.109 1.00 94.31 186 GLU A C 1
ATOM 1405 O O . GLU A 1 186 ? -1.091 7.319 3.571 1.00 94.31 186 GLU A O 1
ATOM 1410 N N . THR A 1 187 ? -0.518 9.434 4.103 1.00 93.50 187 THR A N 1
ATOM 1411 C CA . THR A 1 187 ? -1.590 10.061 3.333 1.00 93.50 187 THR A CA 1
ATOM 1412 C C . THR A 1 187 ? -1.434 9.832 1.820 1.00 93.50 187 THR A C 1
ATOM 1414 O O . THR A 1 187 ? -0.420 10.181 1.209 1.00 93.50 187 THR A O 1
ATOM 1417 N N . PRO A 1 188 ? -2.459 9.301 1.131 1.00 93.69 188 PRO A N 1
ATOM 1418 C CA . PRO A 1 188 ? -2.361 9.092 -0.312 1.00 93.69 188 PRO A CA 1
ATOM 1419 C C . PRO A 1 188 ? -2.268 10.399 -1.101 1.00 93.69 188 PRO A C 1
ATOM 1421 O O . PRO A 1 188 ? -1.586 10.458 -2.121 1.00 93.69 188 PRO A O 1
ATOM 1424 N N . TYR A 1 189 ? -2.954 11.449 -0.645 1.00 92.56 189 TYR A N 1
ATOM 1425 C CA . TYR A 1 189 ? -3.003 12.770 -1.268 1.00 92.56 189 TYR A CA 1
ATOM 1426 C C . TYR A 1 189 ? -3.275 13.848 -0.208 1.00 92.56 189 TYR A C 1
ATOM 1428 O O . TYR A 1 189 ? -3.729 13.551 0.892 1.00 92.56 189 TYR A O 1
ATOM 1436 N N . GLY A 1 190 ? -3.022 15.115 -0.546 1.00 84.88 190 GLY A N 1
ATOM 1437 C CA . GLY A 1 190 ? -3.383 16.266 0.295 1.00 84.88 190 GLY A CA 1
ATOM 1438 C C . GLY A 1 190 ? -2.439 16.565 1.468 1.00 84.88 190 GLY A C 1
ATOM 1439 O O . GLY A 1 190 ? -2.516 17.664 2.014 1.00 84.88 190 GLY A O 1
ATOM 1440 N N . GLY A 1 191 ? -1.537 15.643 1.823 1.00 84.75 191 GLY A N 1
ATOM 1441 C CA . GLY A 1 191 ? -0.447 15.873 2.775 1.00 84.75 191 GLY A CA 1
ATOM 1442 C C . GLY A 1 191 ? 0.691 16.742 2.218 1.00 84.75 191 GLY A C 1
ATOM 1443 O O . GLY A 1 191 ? 0.666 17.170 1.062 1.00 84.75 191 GLY A O 1
ATOM 1444 N N . TYR A 1 192 ? 1.714 16.999 3.043 1.00 85.25 192 TYR A N 1
ATOM 1445 C CA . TYR A 1 192 ? 2.891 17.793 2.650 1.00 85.25 192 TYR A CA 1
ATOM 1446 C C . TYR A 1 192 ? 3.696 17.130 1.521 1.00 85.25 192 TYR A C 1
ATOM 1448 O O . TYR A 1 192 ? 4.060 17.800 0.553 1.00 85.25 192 TYR A O 1
ATOM 1456 N N . GLN A 1 193 ? 3.963 15.824 1.640 1.00 92.50 193 GLN A N 1
ATOM 1457 C CA . GLN A 1 193 ? 4.587 14.997 0.600 1.00 92.50 193 GLN A CA 1
ATOM 1458 C C . GLN A 1 193 ? 3.865 13.649 0.510 1.00 92.50 193 GLN A C 1
ATOM 1460 O O . GLN A 1 193 ? 4.343 12.658 1.053 1.00 92.50 193 GLN A O 1
ATOM 1465 N N . PRO A 1 194 ? 2.699 13.622 -0.153 1.00 94.25 194 PRO A N 1
ATOM 1466 C CA . PRO A 1 194 ? 1.805 12.476 -0.112 1.00 94.25 194 PRO A CA 1
ATOM 1467 C C . PRO A 1 194 ? 2.269 11.341 -1.028 1.00 94.25 194 PRO A C 1
ATOM 1469 O O . PRO A 1 194 ? 3.048 11.551 -1.970 1.00 94.25 194 PRO A O 1
ATOM 1472 N N . GLY A 1 195 ? 1.688 10.157 -0.835 1.00 96.44 195 GLY A N 1
ATOM 1473 C CA . GLY A 1 195 ? 1.998 8.959 -1.621 1.00 96.44 195 GLY A CA 1
ATOM 1474 C C . GLY A 1 195 ? 1.761 9.089 -3.131 1.00 96.44 195 GLY A C 1
ATOM 1475 O O . GLY A 1 195 ? 2.444 8.431 -3.915 1.00 96.44 195 GLY A O 1
ATOM 1476 N N . VAL A 1 196 ? 0.873 9.990 -3.575 1.00 97.44 196 VAL A N 1
ATOM 1477 C CA . VAL A 1 196 ? 0.628 10.293 -5.002 1.00 97.44 196 VAL A CA 1
ATOM 1478 C C . VAL A 1 196 ? 1.790 11.035 -5.686 1.00 97.44 196 VAL A C 1
ATOM 1480 O O . VAL A 1 196 ? 1.748 11.283 -6.891 1.00 97.44 196 VAL A O 1
ATOM 1483 N N . SER A 1 197 ? 2.846 11.402 -4.960 1.00 97.06 197 SER A N 1
ATOM 1484 C CA . SER A 1 197 ? 4.008 12.088 -5.531 1.00 97.06 197 SER A CA 1
ATOM 1485 C C . SER A 1 197 ? 4.662 11.262 -6.644 1.00 97.06 197 SER A C 1
ATOM 1487 O O . SER A 1 197 ? 5.042 10.111 -6.450 1.00 97.06 197 SER A O 1
ATOM 1489 N N . TRP A 1 198 ? 4.827 11.860 -7.830 1.00 96.75 198 TRP A N 1
ATOM 1490 C CA . TRP A 1 198 ? 5.487 11.214 -8.978 1.00 96.75 198 TRP A CA 1
ATOM 1491 C C . TRP A 1 198 ? 7.017 11.294 -8.910 1.00 96.75 198 TRP A C 1
ATOM 1493 O O . TRP A 1 198 ? 7.725 10.547 -9.586 1.00 96.75 198 TRP A O 1
ATOM 1503 N N . LYS A 1 199 ? 7.541 12.228 -8.113 1.00 96.69 199 LYS A N 1
ATOM 1504 C CA . LYS A 1 199 ? 8.969 12.414 -7.877 1.00 96.69 199 LYS A CA 1
ATOM 1505 C C . LYS A 1 199 ? 9.191 13.081 -6.532 1.00 96.69 199 LYS A C 1
ATOM 1507 O O . LYS A 1 199 ? 8.498 14.038 -6.198 1.00 96.69 199 LYS A O 1
ATOM 1512 N N . TYR A 1 200 ? 10.216 12.631 -5.820 1.00 97.25 200 TYR A N 1
ATOM 1513 C CA . TYR A 1 200 ? 10.717 13.308 -4.632 1.00 97.25 200 TYR A CA 1
ATOM 1514 C C . TYR A 1 200 ? 12.243 13.190 -4.588 1.00 97.25 200 TYR A C 1
ATOM 1516 O O . TYR A 1 200 ? 12.795 12.095 -4.688 1.00 97.25 200 TYR A O 1
ATOM 1524 N N . TYR A 1 201 ? 12.937 14.329 -4.511 1.00 96.50 201 TYR A N 1
ATOM 1525 C CA . TYR A 1 201 ? 14.386 14.417 -4.737 1.00 96.50 201 TYR A CA 1
ATOM 1526 C C . TYR A 1 201 ? 14.830 13.752 -6.057 1.00 96.50 201 TYR A C 1
ATOM 1528 O O . TYR A 1 201 ? 14.357 14.115 -7.137 1.00 96.50 201 TYR A O 1
ATOM 1536 N N . ASP A 1 202 ? 15.766 12.810 -5.981 1.00 94.00 202 ASP A N 1
ATOM 1537 C CA . ASP A 1 202 ? 16.338 12.037 -7.080 1.00 94.00 202 ASP A CA 1
ATOM 1538 C C . ASP A 1 202 ? 15.496 10.804 -7.446 1.00 94.00 202 ASP A C 1
ATOM 1540 O O . ASP A 1 202 ? 15.809 10.119 -8.418 1.00 94.00 202 ASP A O 1
ATOM 1544 N N . LYS A 1 203 ? 14.423 10.515 -6.701 1.00 97.00 203 LYS A N 1
ATOM 1545 C CA . LYS A 1 203 ? 13.595 9.324 -6.905 1.00 97.00 203 LYS A CA 1
ATOM 1546 C C . LYS A 1 203 ? 12.405 9.636 -7.800 1.00 97.00 203 LYS A C 1
ATOM 1548 O O . LYS A 1 203 ? 11.555 10.451 -7.445 1.00 97.00 203 LYS A O 1
ATOM 1553 N N . VAL A 1 204 ? 12.344 8.970 -8.952 1.00 97.50 204 VAL A N 1
ATOM 1554 C CA . VAL A 1 204 ? 11.116 8.847 -9.750 1.00 97.50 204 VAL A CA 1
ATOM 1555 C C . VAL A 1 204 ? 10.257 7.763 -9.110 1.00 97.50 204 VAL A C 1
ATOM 1557 O O . VAL A 1 204 ? 10.771 6.709 -8.742 1.00 97.50 204 VAL A O 1
ATOM 1560 N N . LEU A 1 205 ? 8.974 8.057 -8.941 1.00 98.44 205 LEU A N 1
ATOM 1561 C CA . LEU A 1 205 ? 8.026 7.255 -8.182 1.00 98.44 205 LEU A CA 1
ATOM 1562 C C . LEU A 1 205 ? 6.777 6.976 -9.018 1.00 98.44 205 LEU A C 1
ATOM 1564 O O . LEU A 1 205 ? 6.449 7.690 -9.971 1.00 98.44 205 LEU A O 1
ATOM 1568 N N . ASP A 1 206 ? 6.035 5.960 -8.605 1.00 98.31 206 ASP A N 1
ATOM 1569 C CA . ASP A 1 206 ? 4.829 5.496 -9.278 1.00 98.31 206 ASP A CA 1
ATOM 1570 C C . ASP A 1 206 ? 3.547 5.996 -8.601 1.00 98.31 206 ASP A C 1
ATOM 1572 O O . ASP A 1 206 ? 2.460 5.533 -8.937 1.00 98.31 206 ASP A O 1
ATOM 1576 N N . GLY A 1 207 ? 3.654 6.974 -7.692 1.00 97.81 207 GLY A N 1
ATOM 1577 C CA . GLY A 1 207 ? 2.558 7.493 -6.867 1.00 97.81 207 GLY A CA 1
ATOM 1578 C C . GLY A 1 207 ? 1.237 7.724 -7.613 1.00 97.81 207 GLY A C 1
ATOM 1579 O O . GLY A 1 207 ? 0.225 7.139 -7.222 1.00 97.81 207 GLY A O 1
ATOM 1580 N N . PRO A 1 208 ? 1.206 8.488 -8.726 1.00 97.25 208 PRO A N 1
ATOM 1581 C CA . PRO A 1 208 ? -0.030 8.715 -9.476 1.00 97.25 208 PRO A CA 1
ATOM 1582 C C . PRO A 1 208 ? -0.625 7.439 -10.075 1.00 97.25 208 PRO A C 1
ATOM 1584 O O . PRO A 1 208 ? -1.843 7.270 -10.083 1.00 97.25 208 PRO A O 1
ATOM 1587 N N . ARG A 1 209 ? 0.230 6.538 -10.577 1.00 95.19 209 ARG A N 1
ATOM 1588 C CA . ARG A 1 209 ? -0.194 5.261 -11.168 1.00 95.19 209 ARG A CA 1
ATOM 1589 C C . ARG A 1 209 ? -0.757 4.340 -10.093 1.00 95.19 209 ARG A C 1
ATOM 1591 O O . ARG A 1 209 ? -1.860 3.832 -10.257 1.00 95.19 209 ARG A O 1
ATOM 1598 N N . PHE A 1 210 ? -0.049 4.199 -8.978 1.0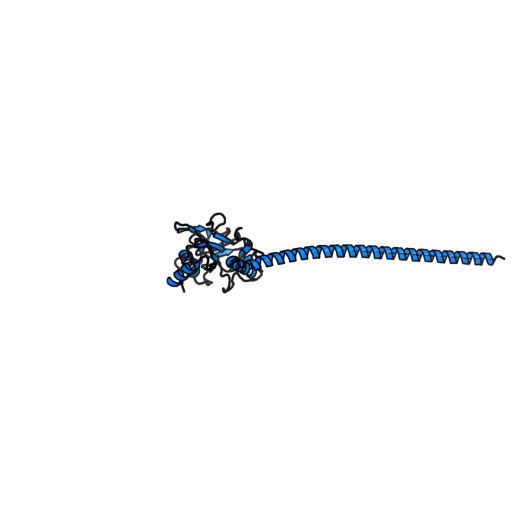0 97.56 210 PHE A N 1
ATOM 1599 C CA . PHE A 1 210 ? -0.489 3.402 -7.842 1.00 97.56 210 PHE A CA 1
ATOM 1600 C C . PHE A 1 210 ? -1.816 3.907 -7.265 1.00 97.56 210 PHE A C 1
ATOM 1602 O O . PHE A 1 210 ? -2.765 3.136 -7.145 1.00 97.56 210 PHE A O 1
ATOM 1609 N N . PHE A 1 211 ? -1.927 5.211 -6.992 1.00 97.19 211 PHE A N 1
ATOM 1610 C CA . PHE A 1 211 ? -3.162 5.813 -6.483 1.00 97.19 211 PHE A CA 1
ATOM 1611 C C . PHE A 1 211 ? -4.345 5.568 -7.429 1.00 97.19 211 PHE A C 1
ATOM 1613 O O . PHE A 1 211 ? -5.413 5.142 -6.991 1.00 97.19 211 PHE A O 1
ATOM 1620 N N . ARG A 1 212 ? -4.140 5.756 -8.741 1.00 94.62 212 ARG A N 1
ATOM 1621 C CA . ARG A 1 212 ? -5.139 5.425 -9.764 1.00 94.62 212 ARG A CA 1
ATOM 1622 C C . ARG A 1 212 ? -5.558 3.956 -9.688 1.00 94.62 212 ARG A C 1
ATOM 1624 O O . ARG A 1 212 ? -6.754 3.686 -9.701 1.00 94.62 212 ARG A O 1
ATOM 1631 N N . ASN A 1 213 ? -4.612 3.020 -9.601 1.00 95.06 213 ASN A N 1
ATOM 1632 C CA . ASN A 1 213 ? -4.931 1.593 -9.523 1.00 95.06 213 ASN A CA 1
ATOM 1633 C C . ASN A 1 213 ? -5.803 1.280 -8.298 1.00 95.06 213 ASN A C 1
ATOM 1635 O O . ASN A 1 213 ? -6.805 0.583 -8.432 1.00 95.06 213 ASN A O 1
ATOM 1639 N N . VAL A 1 214 ? -5.463 1.842 -7.133 1.00 96.25 214 VAL A N 1
ATOM 1640 C CA . VAL A 1 214 ? -6.222 1.669 -5.883 1.00 96.25 214 VAL A CA 1
ATOM 1641 C C . VAL A 1 214 ? -7.635 2.230 -6.000 1.00 96.25 214 VAL A C 1
ATOM 1643 O O . VAL A 1 214 ? -8.593 1.546 -5.639 1.00 96.25 214 VAL A O 1
ATOM 1646 N N . VAL A 1 215 ? -7.799 3.436 -6.547 1.00 94.69 215 VAL A N 1
ATOM 1647 C CA . VAL A 1 215 ? -9.123 4.052 -6.730 1.00 94.69 215 VAL A CA 1
ATOM 1648 C C . VAL A 1 215 ? -9.969 3.248 -7.714 1.00 94.69 215 VAL A C 1
ATOM 1650 O O . VAL A 1 215 ? -11.107 2.909 -7.405 1.00 94.69 215 VAL A O 1
ATOM 1653 N N . LEU A 1 216 ? -9.424 2.897 -8.880 1.00 92.50 216 LEU A N 1
ATOM 1654 C CA . LEU A 1 216 ? -10.165 2.155 -9.903 1.00 92.50 216 LEU A CA 1
ATOM 1655 C C . LEU A 1 216 ? -10.546 0.748 -9.436 1.00 92.50 216 LEU A C 1
ATOM 1657 O O . LEU A 1 216 ? -11.651 0.294 -9.718 1.00 92.50 216 LEU A O 1
ATOM 1661 N N . TRP A 1 217 ? -9.663 0.076 -8.697 1.00 91.69 217 TRP A N 1
ATOM 1662 C CA . TRP A 1 217 ? -9.956 -1.230 -8.119 1.00 91.69 217 TRP A CA 1
ATOM 1663 C C . TRP A 1 217 ? -11.008 -1.157 -7.020 1.00 91.69 217 TRP A C 1
ATOM 1665 O O . TRP A 1 217 ? -12.005 -1.872 -7.083 1.00 91.69 217 TRP A O 1
ATOM 1675 N N . SER A 1 218 ? -10.829 -0.258 -6.052 1.00 91.38 218 SER A N 1
ATOM 1676 C CA . SER A 1 218 ? -11.740 -0.161 -4.909 1.00 91.38 218 SER A CA 1
ATOM 1677 C C . SER A 1 218 ? -13.131 0.341 -5.292 1.00 91.38 218 SER A C 1
ATOM 1679 O O . SER A 1 218 ? -14.094 0.029 -4.610 1.00 91.38 218 SER A O 1
ATOM 1681 N N . THR A 1 219 ? -13.267 1.073 -6.397 1.00 88.38 219 THR A N 1
ATOM 1682 C CA . THR A 1 219 ? -14.568 1.540 -6.912 1.00 88.38 219 THR A CA 1
ATOM 1683 C C . THR A 1 219 ? -15.168 0.626 -7.982 1.00 88.38 219 THR A C 1
ATOM 1685 O O . THR A 1 219 ? -16.145 1.003 -8.626 1.00 88.38 219 THR A O 1
ATOM 1688 N N . GLU A 1 220 ? -14.574 -0.552 -8.209 1.00 85.06 220 GLU A N 1
ATOM 1689 C CA . GLU A 1 220 ? -14.940 -1.513 -9.264 1.00 85.06 220 GLU A CA 1
ATOM 1690 C C . GLU A 1 220 ? -14.909 -0.945 -10.696 1.00 85.06 220 GLU A C 1
ATOM 1692 O O . GLU A 1 220 ? -15.357 -1.585 -11.653 1.00 85.06 220 GLU A O 1
ATOM 1697 N N . TYR A 1 221 ? -14.295 0.222 -10.901 1.00 84.06 221 TYR A N 1
ATOM 1698 C CA . TYR A 1 221 ? -14.167 0.883 -12.199 1.00 84.06 221 TYR A CA 1
ATOM 1699 C C . TYR A 1 221 ? -12.997 0.316 -13.026 1.00 84.06 221 TYR A C 1
ATOM 1701 O O . TYR A 1 221 ? -12.176 1.020 -13.616 1.00 84.06 221 TYR A O 1
ATOM 1709 N N . MET A 1 222 ? -12.933 -1.014 -13.102 1.00 75.19 222 MET A N 1
ATOM 1710 C CA . MET A 1 222 ? -11.824 -1.768 -13.698 1.00 75.19 222 MET A CA 1
ATOM 1711 C C . MET A 1 222 ? -11.745 -1.668 -15.226 1.00 75.19 222 MET A C 1
ATOM 1713 O O . MET A 1 222 ? -10.754 -2.111 -15.808 1.00 75.19 222 MET A O 1
ATOM 1717 N N . GLY A 1 223 ? -12.768 -1.121 -15.894 1.00 72.31 223 GLY A N 1
ATOM 1718 C CA . GLY A 1 223 ? -12.781 -0.958 -17.353 1.00 72.31 223 GLY A CA 1
ATOM 1719 C C . GLY A 1 223 ? -11.572 -0.167 -17.859 1.00 72.31 223 GLY A C 1
ATOM 1720 O O . GLY A 1 223 ? -10.930 -0.570 -18.825 1.00 72.31 223 GLY A O 1
ATOM 1721 N N . GLU A 1 224 ? -11.187 0.888 -17.140 1.00 72.06 224 GLU A N 1
ATOM 1722 C CA . GLU A 1 224 ? -10.030 1.715 -17.491 1.00 72.06 224 GLU A CA 1
ATOM 1723 C C . GLU A 1 224 ? -8.688 1.004 -17.226 1.00 72.06 224 GLU A C 1
ATOM 1725 O O . GLU A 1 224 ? -7.726 1.184 -17.973 1.00 72.06 224 GLU A O 1
ATOM 1730 N N . LEU A 1 225 ? -8.603 0.156 -16.192 1.00 69.00 225 LEU A N 1
ATOM 1731 C CA . LEU A 1 225 ? -7.403 -0.653 -15.933 1.00 69.00 225 LEU A CA 1
ATOM 1732 C C . LEU A 1 225 ? -7.210 -1.737 -16.995 1.00 69.00 225 LEU A C 1
ATOM 1734 O O . LEU A 1 225 ? -6.090 -1.943 -17.463 1.00 69.00 225 LEU A O 1
ATOM 1738 N N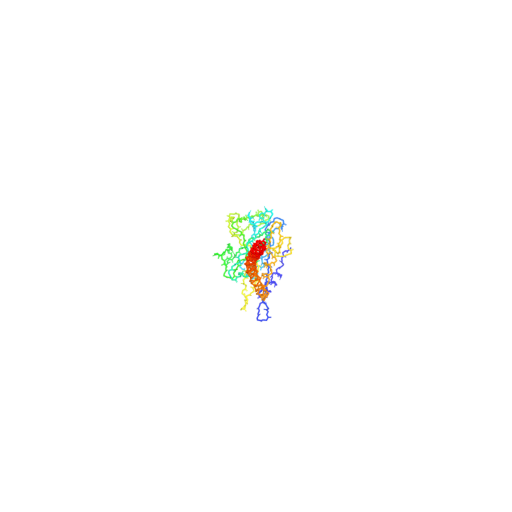 . LYS A 1 226 ? -8.299 -2.386 -17.419 1.00 71.19 226 LYS A N 1
ATOM 1739 C CA . LYS A 1 226 ? -8.279 -3.363 -18.517 1.00 71.19 226 LYS A CA 1
ATOM 1740 C C . LYS A 1 226 ? -7.859 -2.712 -19.833 1.00 71.19 226 LYS A C 1
ATOM 1742 O O . LYS A 1 226 ? -7.006 -3.257 -20.529 1.00 71.19 226 LYS A O 1
ATOM 1747 N N . GLU A 1 227 ? -8.402 -1.536 -20.140 1.00 75.19 227 GLU A N 1
ATOM 1748 C CA . GLU A 1 227 ? -8.036 -0.794 -21.347 1.00 75.19 227 GLU A CA 1
ATOM 1749 C C . GLU A 1 227 ? -6.575 -0.338 -21.307 1.00 75.19 227 GLU A C 1
ATOM 1751 O O . GLU A 1 227 ? -5.842 -0.505 -22.276 1.00 75.19 227 GLU A O 1
ATOM 1756 N N . TYR A 1 228 ? -6.094 0.144 -20.160 1.00 66.50 228 TYR A N 1
ATOM 1757 C CA . TYR A 1 228 ? -4.687 0.511 -20.012 1.00 66.50 228 TYR A CA 1
ATOM 1758 C C . TYR A 1 228 ? -3.751 -0.696 -20.192 1.00 66.50 228 TYR A C 1
ATOM 1760 O O . TYR A 1 228 ? -2.724 -0.578 -20.862 1.00 66.50 228 TYR A O 1
ATOM 1768 N N . ALA A 1 229 ? -4.097 -1.864 -19.639 1.00 64.56 229 ALA A N 1
ATOM 1769 C CA . ALA A 1 229 ? -3.340 -3.097 -19.856 1.00 64.56 229 ALA A CA 1
ATOM 1770 C C . ALA A 1 229 ? -3.314 -3.506 -21.339 1.00 64.56 229 ALA A C 1
ATOM 1772 O O . ALA A 1 229 ? -2.262 -3.875 -21.867 1.00 64.56 229 ALA A O 1
ATOM 1773 N N . SER A 1 230 ? -4.447 -3.363 -22.032 1.00 74.75 230 SER A N 1
ATOM 1774 C CA . SER A 1 230 ? -4.555 -3.572 -23.479 1.00 74.75 230 SER A CA 1
ATOM 1775 C C . SER A 1 230 ? -3.643 -2.617 -24.265 1.00 74.75 230 SER A C 1
ATOM 1777 O O . SER A 1 230 ? -2.825 -3.061 -25.079 1.00 74.75 230 SER A O 1
ATOM 1779 N N . ILE A 1 231 ? -3.687 -1.316 -23.959 1.00 71.94 231 ILE A N 1
ATOM 1780 C CA . ILE A 1 231 ? -2.844 -0.288 -24.591 1.00 71.94 231 ILE A CA 1
ATOM 1781 C C . ILE A 1 231 ? -1.356 -0.579 -24.358 1.00 71.94 231 ILE A C 1
ATOM 1783 O O . ILE A 1 231 ? -0.573 -0.565 -25.307 1.00 71.94 231 ILE A O 1
ATOM 1787 N N . ALA A 1 232 ? -0.952 -0.903 -23.129 1.00 64.00 232 ALA A N 1
ATOM 1788 C CA . ALA A 1 232 ? 0.439 -1.222 -22.810 1.00 64.00 232 ALA A CA 1
ATOM 1789 C C . ALA A 1 232 ? 0.942 -2.467 -23.568 1.00 64.00 232 ALA A C 1
ATOM 1791 O O . ALA A 1 232 ? 2.055 -2.466 -24.096 1.00 64.00 232 ALA A O 1
ATOM 1792 N N . SER A 1 233 ? 0.111 -3.509 -23.691 1.00 70.38 233 SER A N 1
ATOM 1793 C CA . SER A 1 233 ? 0.448 -4.700 -24.488 1.00 70.38 233 SER A CA 1
ATOM 1794 C C . SER A 1 233 ? 0.600 -4.386 -25.984 1.00 70.38 233 SER A C 1
ATOM 1796 O O . SER A 1 233 ? 1.487 -4.921 -26.658 1.00 70.38 233 SER A O 1
ATOM 1798 N N . THR A 1 234 ? -0.214 -3.454 -26.488 1.00 77.38 234 THR A N 1
ATOM 1799 C CA . THR A 1 234 ? -0.141 -2.970 -27.868 1.00 77.38 234 THR A CA 1
ATOM 1800 C C . THR A 1 234 ? 1.158 -2.201 -28.103 1.00 77.38 234 THR A C 1
ATOM 1802 O O . THR A 1 234 ? 1.835 -2.464 -29.093 1.00 77.38 234 THR A O 1
ATOM 1805 N N . ILE A 1 235 ? 1.567 -1.325 -27.176 1.00 73.81 235 ILE A N 1
ATOM 1806 C CA . ILE A 1 235 ? 2.846 -0.594 -27.252 1.00 73.81 235 ILE A CA 1
ATOM 1807 C C . ILE A 1 235 ? 4.024 -1.568 -27.339 1.00 73.81 235 ILE A C 1
ATOM 1809 O O . ILE A 1 235 ? 4.839 -1.442 -28.247 1.00 73.81 235 ILE A O 1
ATOM 1813 N N . LYS A 1 236 ? 4.066 -2.592 -26.480 1.00 72.94 236 LYS A N 1
ATOM 1814 C CA . LYS A 1 236 ? 5.128 -3.612 -26.516 1.00 72.94 236 LYS A CA 1
ATOM 1815 C C . LYS A 1 236 ? 5.186 -4.346 -27.861 1.00 72.94 236 LYS A C 1
ATOM 1817 O O . LYS A 1 236 ? 6.260 -4.605 -28.395 1.00 72.94 236 LYS A O 1
ATOM 1822 N N . THR A 1 237 ? 4.024 -4.657 -28.434 1.00 84.50 237 THR A N 1
ATOM 1823 C CA . THR A 1 237 ? 3.931 -5.285 -29.763 1.00 84.50 237 THR A CA 1
ATOM 1824 C C . THR A 1 237 ? 4.451 -4.354 -30.864 1.00 84.50 237 THR A C 1
ATOM 1826 O O . THR A 1 237 ? 5.136 -4.800 -31.790 1.00 84.50 237 THR A O 1
ATOM 1829 N N . VAL A 1 238 ? 4.160 -3.054 -30.760 1.00 87.62 238 VAL A N 1
ATOM 1830 C CA . VAL A 1 238 ? 4.673 -2.028 -31.678 1.00 87.62 238 VAL A CA 1
ATOM 1831 C C . VAL A 1 238 ? 6.192 -1.900 -31.558 1.00 87.62 238 VAL A C 1
ATOM 1833 O O . VAL A 1 238 ? 6.859 -1.895 -32.587 1.00 87.62 238 VAL A O 1
ATOM 1836 N N . GLU A 1 239 ? 6.754 -1.872 -30.347 1.00 83.62 239 GLU A N 1
ATOM 1837 C CA . GLU A 1 239 ? 8.209 -1.828 -30.122 1.00 83.62 239 GLU A CA 1
ATOM 1838 C C . GLU A 1 239 ? 8.925 -3.008 -30.795 1.00 83.62 239 GLU A C 1
ATOM 1840 O O . GLU A 1 239 ? 9.853 -2.800 -31.577 1.00 83.62 239 GLU A O 1
ATOM 1845 N N . SER A 1 240 ? 8.437 -4.239 -30.603 1.00 87.25 240 SER A N 1
ATOM 1846 C CA . SER A 1 240 ? 8.999 -5.424 -31.273 1.00 87.25 240 SER A CA 1
ATOM 1847 C C . SER A 1 240 ? 8.857 -5.374 -32.802 1.00 87.25 240 SER A C 1
ATOM 1849 O O . SER A 1 240 ? 9.737 -5.832 -33.538 1.00 87.25 240 SER A O 1
ATOM 1851 N N . SER A 1 241 ? 7.760 -4.801 -33.306 1.00 92.19 241 SER A N 1
ATOM 1852 C CA . SER A 1 241 ? 7.564 -4.611 -34.749 1.00 92.19 241 SER A CA 1
ATOM 1853 C C . SER A 1 241 ? 8.545 -3.582 -35.318 1.00 92.19 241 SER A C 1
ATOM 1855 O O . SER A 1 241 ? 9.082 -3.789 -36.404 1.00 92.19 241 SER A O 1
ATOM 1857 N N . VAL A 1 242 ? 8.827 -2.502 -34.580 1.00 93.50 242 VAL A N 1
ATOM 1858 C CA . VAL A 1 242 ? 9.821 -1.482 -34.952 1.00 93.50 242 VAL A CA 1
ATOM 1859 C C . VAL A 1 242 ? 11.228 -2.075 -34.990 1.00 93.50 242 VAL A C 1
ATOM 1861 O O . VAL A 1 242 ? 11.954 -1.830 -35.952 1.00 93.50 242 VAL A O 1
ATOM 1864 N N . GLU A 1 243 ? 11.607 -2.893 -34.005 1.00 92.81 243 GLU A N 1
ATOM 1865 C CA . GLU A 1 243 ? 12.885 -3.618 -34.034 1.00 92.81 243 GLU A CA 1
ATOM 1866 C C . GLU A 1 243 ? 12.998 -4.512 -35.273 1.00 92.81 243 GLU A C 1
ATOM 1868 O O . GLU A 1 243 ? 13.995 -4.448 -35.991 1.00 92.81 243 GLU A O 1
ATOM 1873 N N . THR A 1 244 ? 11.944 -5.271 -35.583 1.00 94.69 244 THR A N 1
ATOM 1874 C CA . THR A 1 244 ? 11.907 -6.146 -36.765 1.00 94.69 244 THR A CA 1
ATOM 1875 C C . THR A 1 244 ? 12.077 -5.356 -38.065 1.00 94.69 244 THR A C 1
ATOM 1877 O O . THR A 1 244 ? 12.875 -5.735 -38.925 1.00 94.69 244 THR A O 1
ATOM 1880 N N . VAL A 1 245 ? 11.356 -4.240 -38.216 1.00 94.31 245 VAL A N 1
ATOM 1881 C CA . VAL A 1 245 ? 11.467 -3.364 -39.393 1.00 94.31 245 VAL A CA 1
ATOM 1882 C C . VAL A 1 245 ? 12.870 -2.765 -39.499 1.00 94.31 245 VAL A C 1
ATOM 1884 O O . VAL A 1 245 ? 13.421 -2.715 -40.596 1.00 94.31 245 VAL A O 1
ATOM 1887 N N . ASN A 1 246 ? 13.483 -2.362 -38.384 1.00 93.12 246 ASN A N 1
ATOM 1888 C CA . ASN A 1 246 ? 14.854 -1.849 -38.383 1.00 93.12 246 ASN A CA 1
ATOM 1889 C C . ASN A 1 246 ? 15.857 -2.896 -38.883 1.00 93.12 246 ASN A C 1
ATOM 1891 O O . ASN A 1 246 ? 16.713 -2.565 -39.704 1.00 93.12 246 ASN A O 1
ATOM 1895 N N . THR A 1 247 ? 15.733 -4.155 -38.453 1.00 93.69 247 THR A N 1
ATOM 1896 C CA . THR A 1 247 ? 16.570 -5.252 -38.966 1.00 93.69 247 THR A CA 1
ATOM 1897 C C . THR A 1 247 ? 16.367 -5.454 -40.466 1.00 93.69 247 THR A C 1
ATOM 1899 O O . THR A 1 247 ? 17.336 -5.511 -41.217 1.00 93.69 247 THR A O 1
ATOM 1902 N N . GLN A 1 248 ? 15.118 -5.474 -40.937 1.00 93.38 248 GLN A N 1
ATOM 1903 C CA . GLN A 1 248 ? 14.829 -5.612 -42.369 1.00 93.38 248 GLN A CA 1
ATOM 1904 C C . GLN A 1 248 ? 15.393 -4.447 -43.199 1.00 93.38 248 GLN A C 1
ATOM 1906 O O . GLN A 1 248 ? 15.901 -4.666 -44.298 1.00 93.38 248 GLN A O 1
ATOM 1911 N N . ILE A 1 249 ? 15.338 -3.213 -42.687 1.00 92.94 249 ILE A N 1
ATOM 1912 C CA . ILE A 1 249 ? 15.943 -2.041 -43.337 1.00 92.94 249 ILE A CA 1
ATOM 1913 C C . ILE A 1 249 ? 17.463 -2.204 -43.442 1.00 92.94 249 ILE A C 1
ATOM 1915 O O . ILE A 1 249 ? 18.031 -1.891 -44.490 1.00 92.94 249 ILE A O 1
ATOM 1919 N N . GLN A 1 250 ? 18.120 -2.704 -42.392 1.00 93.88 250 GLN A N 1
ATOM 1920 C CA . GLN A 1 250 ? 19.560 -2.977 -42.421 1.00 93.88 250 GLN A CA 1
ATOM 1921 C C . GLN A 1 250 ? 19.906 -4.026 -43.483 1.00 93.88 250 GLN A C 1
ATOM 1923 O O . GLN A 1 250 ? 20.790 -3.781 -44.304 1.00 93.88 250 GLN A O 1
ATOM 1928 N N . ASP A 1 251 ? 19.158 -5.129 -43.545 1.00 90.56 251 ASP A N 1
ATOM 1929 C CA . ASP A 1 251 ? 19.364 -6.180 -44.548 1.00 90.56 251 ASP A CA 1
ATOM 1930 C C . ASP A 1 251 ? 19.196 -5.651 -45.979 1.00 90.56 251 ASP A C 1
ATOM 1932 O O . ASP A 1 251 ? 20.017 -5.931 -46.857 1.00 90.56 251 ASP A O 1
ATOM 1936 N N . VAL A 1 252 ? 18.155 -4.846 -46.226 1.00 91.69 252 VAL A N 1
ATOM 1937 C CA . VAL A 1 252 ? 17.939 -4.197 -47.528 1.00 91.69 252 VAL A CA 1
ATOM 1938 C C . VAL A 1 252 ? 19.083 -3.241 -47.853 1.00 91.69 252 VAL A C 1
ATOM 1940 O O . VAL A 1 252 ? 19.556 -3.244 -48.988 1.00 91.69 252 VAL A O 1
ATOM 1943 N N . SER A 1 253 ? 19.569 -2.462 -46.883 1.00 89.94 253 SER A N 1
ATOM 1944 C CA . SER A 1 253 ? 20.720 -1.571 -47.079 1.00 89.94 253 SER A CA 1
ATOM 1945 C C . SER A 1 253 ? 21.950 -2.355 -47.544 1.00 89.94 253 SER A C 1
ATOM 1947 O O . SER A 1 253 ? 22.567 -1.996 -48.547 1.00 89.94 253 SER A O 1
ATOM 1949 N N . THR A 1 254 ? 22.257 -3.478 -46.892 1.00 91.12 254 THR A N 1
ATOM 1950 C CA . THR A 1 254 ? 23.372 -4.355 -47.282 1.00 91.12 254 THR A CA 1
ATOM 1951 C C . THR A 1 254 ? 23.172 -4.971 -48.669 1.00 91.12 254 THR A C 1
ATOM 1953 O O . THR A 1 254 ? 24.110 -5.036 -49.467 1.00 91.12 254 THR A O 1
ATOM 1956 N N . GLN A 1 255 ? 21.952 -5.399 -49.007 1.00 90.25 255 GLN A N 1
ATOM 1957 C CA . GLN A 1 255 ? 21.651 -5.908 -50.348 1.00 90.25 255 GLN A CA 1
ATOM 1958 C C . GLN A 1 255 ? 21.816 -4.823 -51.419 1.00 90.25 255 GLN A C 1
ATOM 1960 O O . GLN A 1 255 ? 22.395 -5.092 -52.472 1.00 90.25 255 GLN A O 1
ATOM 1965 N N . VAL A 1 256 ? 21.363 -3.594 -51.155 1.00 89.75 256 VAL A N 1
ATOM 1966 C CA . VAL A 1 256 ? 21.538 -2.451 -52.064 1.00 89.75 256 VAL A CA 1
ATOM 1967 C C . VAL A 1 256 ? 23.022 -2.158 -52.277 1.00 89.75 256 VAL A C 1
ATOM 1969 O O . VAL A 1 256 ? 23.443 -2.026 -53.424 1.00 89.75 256 VAL A O 1
ATOM 1972 N N . GLU A 1 257 ? 23.838 -2.130 -51.222 1.00 89.06 257 GLU A N 1
ATOM 1973 C CA . GLU A 1 257 ? 25.296 -1.958 -51.331 1.00 89.06 257 GLU A CA 1
ATOM 1974 C C . GLU A 1 257 ? 25.952 -3.057 -52.180 1.00 89.06 257 GLU A C 1
ATOM 1976 O O . GLU A 1 257 ? 26.820 -2.780 -53.018 1.00 89.06 257 GLU A O 1
ATOM 1981 N N . SER A 1 258 ? 25.504 -4.304 -52.018 1.00 86.06 258 SER A N 1
ATOM 1982 C CA . SER A 1 258 ? 25.960 -5.435 -52.829 1.00 86.06 258 SER A CA 1
ATOM 1983 C C . SER A 1 258 ? 25.595 -5.261 -54.308 1.00 86.06 258 SER A C 1
ATOM 1985 O O . SER A 1 258 ? 26.457 -5.410 -55.178 1.00 86.06 258 SER A O 1
ATOM 1987 N N . VAL A 1 259 ? 24.353 -4.868 -54.611 1.00 86.19 259 VAL A N 1
ATOM 1988 C CA . VAL A 1 259 ? 23.903 -4.596 -55.986 1.00 86.19 259 VAL A CA 1
ATOM 1989 C C . VAL A 1 259 ? 24.670 -3.423 -56.597 1.00 86.19 259 VAL A C 1
ATOM 1991 O O . VAL A 1 259 ? 25.124 -3.524 -57.736 1.00 86.19 259 VAL A O 1
ATOM 1994 N N . VAL A 1 260 ? 24.874 -2.330 -55.856 1.00 86.62 260 VAL A N 1
ATOM 1995 C CA . VAL A 1 260 ? 25.673 -1.175 -56.304 1.00 86.62 260 VAL A CA 1
ATOM 1996 C C . VAL A 1 260 ? 27.103 -1.602 -56.641 1.00 86.62 260 VAL A C 1
ATOM 1998 O O . VAL A 1 260 ? 27.649 -1.205 -57.677 1.00 86.62 260 VAL A O 1
ATOM 2001 N N . SER A 1 261 ? 27.696 -2.460 -55.813 1.00 81.69 261 SER A N 1
ATOM 2002 C CA . SER A 1 261 ? 29.030 -3.018 -56.053 1.00 81.69 261 SER A CA 1
ATOM 2003 C C . SER A 1 261 ? 29.058 -3.903 -57.303 1.00 81.69 261 SER A C 1
ATOM 2005 O O . SER A 1 261 ? 29.957 -3.768 -58.136 1.00 81.69 261 SER A O 1
ATOM 2007 N N . ALA A 1 262 ? 28.049 -4.757 -57.491 1.00 84.00 262 ALA A N 1
ATOM 2008 C CA . ALA A 1 262 ? 27.922 -5.609 -58.671 1.00 84.00 262 ALA A CA 1
ATOM 2009 C C . ALA A 1 262 ? 27.750 -4.791 -59.964 1.00 84.00 262 ALA A C 1
ATOM 2011 O O . ALA A 1 262 ? 28.427 -5.062 -60.957 1.00 84.00 262 ALA A O 1
ATOM 2012 N N . ILE A 1 263 ? 26.909 -3.749 -59.948 1.00 79.94 263 ILE A N 1
ATOM 2013 C CA . ILE A 1 263 ? 26.734 -2.814 -61.073 1.00 79.94 263 ILE A CA 1
ATOM 2014 C C . ILE A 1 263 ? 28.059 -2.120 -61.402 1.00 79.94 263 ILE A C 1
ATOM 2016 O O . ILE A 1 263 ? 28.441 -2.033 -62.570 1.00 79.94 263 ILE A O 1
ATOM 2020 N N . SER A 1 264 ? 28.782 -1.658 -60.381 1.00 81.38 264 SER A N 1
ATOM 2021 C CA . SER A 1 264 ? 30.081 -1.003 -60.560 1.00 81.38 264 SER A CA 1
ATOM 2022 C C . SER A 1 264 ? 31.090 -1.938 -61.231 1.00 81.38 264 SER A C 1
ATOM 2024 O O . SER A 1 264 ? 31.756 -1.537 -62.186 1.00 81.38 264 SER A O 1
ATOM 2026 N N . ALA A 1 265 ? 31.142 -3.204 -60.806 1.00 78.56 265 ALA A N 1
ATOM 2027 C CA . ALA A 1 265 ? 31.994 -4.217 -61.420 1.00 78.56 265 ALA A CA 1
ATOM 2028 C C . ALA A 1 265 ? 31.623 -4.471 -62.892 1.00 78.56 265 ALA A C 1
ATOM 2030 O O . ALA A 1 265 ? 32.502 -4.467 -63.754 1.00 78.56 265 ALA A O 1
ATOM 2031 N N . VAL A 1 266 ? 30.332 -4.637 -63.206 1.00 79.12 266 VAL A N 1
ATOM 2032 C CA . VAL A 1 266 ? 29.853 -4.816 -64.590 1.00 79.12 266 VAL A CA 1
ATOM 2033 C C . VAL A 1 266 ? 30.234 -3.621 -65.466 1.00 79.12 266 VAL A C 1
ATOM 2035 O O . VAL A 1 266 ? 30.733 -3.821 -66.574 1.00 79.12 266 VAL A O 1
ATOM 2038 N N . ASN A 1 267 ? 30.078 -2.390 -64.971 1.00 75.06 267 ASN A N 1
ATOM 2039 C CA . ASN A 1 267 ? 30.503 -1.187 -65.691 1.00 75.06 267 ASN A CA 1
ATOM 2040 C C . ASN A 1 267 ? 32.012 -1.188 -65.974 1.00 75.06 267 ASN A C 1
ATOM 2042 O O . ASN A 1 267 ? 32.423 -0.869 -67.091 1.00 75.06 267 ASN A O 1
ATOM 2046 N N . SER A 1 268 ? 32.846 -1.585 -65.008 1.00 73.56 268 SER A N 1
ATOM 2047 C CA . SER A 1 268 ? 34.291 -1.724 -65.228 1.00 73.56 268 SER A CA 1
ATOM 2048 C C . SER A 1 268 ? 34.619 -2.768 -66.301 1.00 73.56 268 SER A C 1
ATOM 2050 O O . SER A 1 268 ? 35.451 -2.502 -67.171 1.00 73.56 268 SER A O 1
ATOM 2052 N N . TYR A 1 269 ? 33.942 -3.922 -66.300 1.00 73.81 269 TYR A N 1
ATOM 2053 C CA . TYR A 1 269 ? 34.128 -4.954 -67.327 1.00 73.81 269 TYR A CA 1
ATOM 2054 C C . TYR A 1 269 ? 33.664 -4.500 -68.715 1.00 73.81 269 TYR A C 1
ATOM 2056 O O . TYR A 1 269 ? 34.371 -4.733 -69.695 1.00 73.81 269 TYR A O 1
ATOM 2064 N N . ALA A 1 270 ? 32.517 -3.822 -68.815 1.00 68.88 270 ALA A N 1
ATOM 2065 C CA . ALA A 1 270 ? 32.004 -3.297 -70.078 1.00 68.88 270 ALA A CA 1
ATOM 2066 C C . ALA A 1 270 ? 32.952 -2.245 -70.678 1.00 68.88 270 ALA A C 1
ATOM 2068 O O . ALA A 1 270 ? 33.285 -2.313 -71.862 1.00 68.88 270 ALA A O 1
ATOM 2069 N N . MET A 1 271 ? 33.458 -1.321 -69.856 1.00 67.62 271 MET A N 1
ATOM 2070 C CA . MET A 1 271 ? 34.431 -0.311 -70.288 1.00 67.62 271 MET A CA 1
ATOM 2071 C C . MET A 1 271 ? 35.777 -0.933 -70.686 1.00 67.62 271 MET A C 1
ATOM 2073 O O . MET A 1 271 ? 36.360 -0.536 -71.696 1.00 67.62 271 MET A O 1
ATOM 2077 N N . GLY A 1 272 ? 36.255 -1.943 -69.951 1.00 64.38 272 GLY A N 1
ATOM 2078 C CA . GLY A 1 272 ? 37.466 -2.690 -70.304 1.00 64.38 272 GLY A CA 1
ATOM 2079 C C . GLY A 1 272 ? 37.324 -3.477 -71.612 1.00 64.38 272 GLY A C 1
ATOM 2080 O O . GLY A 1 272 ? 38.216 -3.438 -72.461 1.00 64.38 272 GLY A O 1
ATOM 2081 N N . GLY A 1 273 ? 36.180 -4.136 -71.818 1.00 62.28 273 GLY A N 1
ATOM 2082 C CA . GLY A 1 273 ? 35.872 -4.883 -73.040 1.00 62.28 273 GLY A CA 1
ATOM 2083 C C . GLY A 1 273 ? 35.735 -3.988 -74.273 1.00 62.28 273 GLY A C 1
ATOM 2084 O O . GLY A 1 273 ? 36.281 -4.309 -75.329 1.00 62.28 273 GLY A O 1
ATOM 2085 N N . LEU A 1 274 ? 35.082 -2.830 -74.138 1.00 58.22 274 LEU A N 1
ATOM 2086 C CA . LEU A 1 274 ? 34.996 -1.830 -75.207 1.00 58.22 274 LEU A CA 1
ATOM 2087 C C . LEU A 1 274 ? 36.368 -1.221 -75.525 1.00 58.22 274 LEU A C 1
ATOM 2089 O O . LEU A 1 274 ? 36.706 -1.069 -76.698 1.00 58.22 274 LEU A O 1
ATOM 2093 N N . GLY A 1 275 ? 37.189 -0.938 -74.509 1.00 55.84 275 GLY A N 1
ATOM 2094 C CA . GLY A 1 275 ? 38.555 -0.444 -74.694 1.00 55.84 275 GLY A CA 1
ATOM 2095 C C . GLY A 1 275 ? 39.439 -1.425 -75.468 1.00 55.84 275 GLY A C 1
ATOM 2096 O O . GLY A 1 275 ? 40.111 -1.030 -76.421 1.00 55.84 275 GLY A O 1
ATOM 2097 N N . LEU A 1 276 ? 39.385 -2.716 -75.124 1.00 57.44 276 LEU A N 1
ATOM 2098 C CA . LEU A 1 276 ? 40.104 -3.773 -75.842 1.00 57.44 276 LEU A CA 1
ATOM 2099 C C . LEU A 1 276 ? 39.575 -3.975 -77.268 1.00 57.44 276 LEU A C 1
ATOM 2101 O O . LEU A 1 276 ? 40.370 -4.162 -78.188 1.00 57.44 276 LEU A O 1
ATOM 2105 N N . GLY A 1 277 ? 38.258 -3.890 -77.474 1.00 56.31 277 GLY A N 1
ATOM 2106 C CA . GLY A 1 277 ? 37.639 -3.983 -78.799 1.00 56.31 277 GLY A CA 1
ATOM 2107 C C . GLY A 1 277 ? 38.052 -2.840 -79.731 1.00 56.31 277 GLY A C 1
ATOM 2108 O O . GLY A 1 277 ? 38.412 -3.082 -80.883 1.00 56.31 277 GLY A O 1
ATOM 2109 N N . VAL A 1 278 ? 38.080 -1.603 -79.225 1.00 59.91 278 VAL A N 1
ATOM 2110 C CA . VAL A 1 278 ? 38.564 -0.430 -79.971 1.00 59.91 278 VAL A CA 1
ATOM 2111 C C . VAL A 1 278 ? 40.060 -0.553 -80.262 1.00 59.91 278 VAL A C 1
ATOM 2113 O O . VAL A 1 278 ? 40.480 -0.291 -81.387 1.00 59.91 278 VAL A O 1
ATOM 2116 N N . LEU A 1 279 ? 40.865 -1.014 -79.301 1.00 55.44 279 LEU A N 1
ATOM 2117 C CA . LEU A 1 279 ? 42.299 -1.228 -79.506 1.00 55.44 279 LEU A CA 1
ATOM 2118 C C . LEU A 1 279 ? 42.568 -2.302 -80.573 1.00 55.44 279 LEU A C 1
ATOM 2120 O O . LEU A 1 279 ? 43.412 -2.103 -81.444 1.00 55.44 279 LEU A O 1
ATOM 2124 N N . ALA A 1 280 ? 41.814 -3.404 -80.559 1.00 59.59 280 ALA A N 1
ATOM 2125 C CA . ALA A 1 280 ? 41.901 -4.458 -81.567 1.00 59.59 280 ALA A CA 1
ATOM 2126 C C . ALA A 1 280 ? 41.497 -3.954 -82.964 1.00 59.59 280 ALA A C 1
ATOM 2128 O O . ALA A 1 280 ? 42.171 -4.267 -83.945 1.00 59.59 280 ALA A O 1
ATOM 2129 N N . LEU A 1 281 ? 40.453 -3.122 -83.056 1.00 59.56 281 LEU A N 1
ATOM 2130 C CA . LEU A 1 281 ? 40.041 -2.456 -84.297 1.00 59.56 281 LEU A CA 1
ATOM 2131 C C . LEU A 1 281 ? 41.107 -1.487 -84.817 1.00 59.56 281 LEU A C 1
ATOM 2133 O O . LEU A 1 281 ? 41.396 -1.494 -86.011 1.00 59.56 281 LEU A O 1
ATOM 2137 N N . ILE A 1 282 ? 41.723 -0.693 -83.937 1.00 67.25 282 ILE A N 1
ATOM 2138 C CA . ILE A 1 282 ? 42.823 0.214 -84.292 1.00 67.25 282 ILE A CA 1
ATOM 2139 C C . ILE A 1 282 ? 44.021 -0.588 -84.810 1.00 67.25 282 ILE A C 1
ATOM 2141 O O . ILE A 1 282 ? 44.559 -0.261 -85.865 1.00 67.25 282 ILE A O 1
ATOM 2145 N N . ILE A 1 283 ? 44.415 -1.665 -84.124 1.00 69.06 283 ILE A N 1
ATOM 2146 C CA . ILE A 1 283 ? 45.521 -2.535 -84.552 1.00 69.06 283 ILE A CA 1
ATOM 2147 C C . ILE A 1 283 ? 45.207 -3.188 -85.905 1.00 69.06 283 ILE A C 1
ATOM 2149 O O . ILE A 1 283 ? 46.063 -3.195 -86.790 1.00 69.06 283 ILE A O 1
ATOM 2153 N N . ALA A 1 284 ? 43.981 -3.678 -86.106 1.00 68.06 284 ALA A N 1
ATOM 2154 C CA . ALA A 1 284 ? 43.546 -4.258 -87.375 1.00 68.06 284 ALA A CA 1
ATOM 2155 C C . ALA A 1 284 ? 43.562 -3.226 -88.518 1.00 68.06 284 ALA A C 1
ATOM 2157 O O . ALA A 1 284 ? 44.078 -3.514 -89.598 1.00 68.06 284 ALA A O 1
ATOM 2158 N N . LEU A 1 285 ? 43.075 -2.003 -88.278 1.00 66.81 285 LEU A N 1
ATOM 2159 C CA . LEU A 1 285 ? 43.123 -0.895 -89.240 1.00 66.81 285 LEU A CA 1
ATOM 2160 C C . LEU A 1 285 ? 44.562 -0.505 -89.594 1.00 66.81 285 LEU A C 1
ATOM 2162 O O . LEU A 1 285 ? 44.885 -0.358 -90.772 1.00 66.81 285 LEU A O 1
ATOM 2166 N N . VAL A 1 286 ? 45.447 -0.390 -88.601 1.00 70.19 286 VAL A N 1
ATOM 2167 C CA . VAL A 1 286 ? 46.872 -0.090 -88.816 1.00 70.19 286 VAL A CA 1
ATOM 2168 C C . VAL A 1 286 ? 47.552 -1.205 -89.615 1.00 70.19 286 VAL A C 1
ATOM 2170 O O . VAL A 1 286 ? 48.306 -0.911 -90.543 1.00 70.19 286 VAL A O 1
ATOM 2173 N N . ALA A 1 287 ? 47.252 -2.475 -89.329 1.00 68.25 287 ALA A N 1
ATOM 2174 C CA . ALA A 1 287 ? 47.778 -3.614 -90.079 1.00 68.25 287 ALA A CA 1
ATOM 2175 C C . ALA A 1 287 ? 47.317 -3.610 -91.548 1.00 68.25 287 ALA A C 1
ATOM 2177 O O . ALA A 1 287 ? 48.134 -3.834 -92.444 1.00 68.25 287 ALA A O 1
ATOM 2178 N N . VAL A 1 288 ? 46.046 -3.290 -91.816 1.00 71.50 288 VAL A N 1
ATOM 2179 C CA . VAL A 1 288 ? 45.504 -3.152 -93.181 1.00 71.50 288 VAL A CA 1
ATOM 2180 C C . VAL A 1 288 ? 46.164 -1.987 -93.926 1.00 71.50 288 VAL A C 1
ATOM 2182 O O . VAL A 1 288 ? 46.600 -2.154 -95.067 1.00 71.50 288 VAL A O 1
ATOM 2185 N N . VAL A 1 289 ? 46.322 -0.826 -93.281 1.00 70.31 289 VAL A N 1
ATOM 2186 C CA . VAL A 1 289 ? 46.998 0.343 -93.872 1.00 70.31 289 VAL A CA 1
ATOM 2187 C C . VAL A 1 289 ? 48.465 0.030 -94.190 1.00 70.31 289 VAL A C 1
ATOM 2189 O O . VAL A 1 289 ? 48.931 0.323 -95.292 1.00 70.31 289 VAL A O 1
ATOM 2192 N N . LEU A 1 290 ? 49.190 -0.625 -93.281 1.00 67.50 290 LEU A N 1
ATOM 2193 C CA . LEU A 1 290 ? 50.581 -1.036 -93.504 1.00 67.50 290 LEU A CA 1
ATOM 2194 C C . LEU A 1 290 ? 50.717 -2.085 -94.617 1.00 67.50 290 LEU A C 1
ATOM 2196 O O . LEU A 1 290 ? 51.656 -2.006 -95.409 1.00 67.50 290 LEU A O 1
ATOM 2200 N N . ALA A 1 291 ? 49.779 -3.030 -94.722 1.00 67.94 291 ALA A N 1
ATOM 2201 C CA . ALA A 1 291 ? 49.751 -4.015 -95.803 1.00 67.94 291 ALA A CA 1
ATOM 2202 C C . ALA A 1 291 ? 49.446 -3.372 -97.168 1.00 67.94 291 ALA A C 1
ATOM 2204 O O . ALA A 1 291 ? 50.029 -3.762 -98.179 1.00 67.94 291 ALA A O 1
ATOM 2205 N N . SER A 1 292 ? 48.585 -2.350 -97.201 1.00 64.50 292 SER A N 1
ATOM 2206 C CA . SER A 1 292 ? 48.236 -1.620 -98.429 1.00 64.50 292 SER A CA 1
ATOM 2207 C C . SER A 1 292 ? 49.334 -0.673 -98.937 1.00 64.50 292 SER A C 1
ATOM 2209 O O . SER A 1 292 ? 49.374 -0.387 -100.127 1.00 64.50 292 SER A O 1
ATOM 2211 N N . LYS A 1 293 ? 50.275 -0.247 -98.078 1.00 55.12 293 LYS A N 1
ATOM 2212 C CA . LYS A 1 293 ? 51.457 0.555 -98.460 1.00 55.12 293 LYS A CA 1
ATOM 2213 C C . LYS A 1 293 ? 52.606 -0.254 -99.083 1.00 55.12 293 LYS A C 1
ATOM 2215 O O . LYS A 1 293 ? 53.607 0.334 -99.477 1.00 55.12 293 LYS A O 1
ATOM 2220 N N . LYS A 1 294 ? 52.496 -1.586 -99.144 1.00 53.31 294 LYS A N 1
ATOM 2221 C CA . LYS A 1 294 ? 53.525 -2.493 -99.692 1.00 53.31 294 LYS A CA 1
ATOM 2222 C C . LYS A 1 294 ? 53.278 -2.924 -101.149 1.00 53.31 294 LYS A C 1
ATOM 2224 O O . LYS A 1 294 ? 53.853 -3.922 -101.580 1.00 53.31 294 LYS A O 1
ATOM 2229 N N . LYS A 1 295 ? 52.450 -2.198 -101.902 1.00 45.41 295 LYS A N 1
ATOM 2230 C CA . LYS A 1 295 ? 52.279 -2.378 -103.351 1.00 45.41 295 LYS A CA 1
ATOM 2231 C C . LYS A 1 295 ? 52.691 -1.127 -104.104 1.00 45.41 295 LYS A C 1
ATOM 2233 O O . LYS A 1 295 ? 52.366 -0.031 -103.602 1.00 45.41 295 LYS A O 1
#

Radius of gyration: 35.97 Å; chains: 1; bounding box: 83×34×133 Å